Protein AF-A0A8J3J250-F1 (afdb_monomer_lite)

pLDDT: mean 79.93, std 11.69, range [41.38, 96.75]

Foldseek 3Di:
DDDPPDDDPVVVVVVVVVVVVVVVVVVVVVVVVVVVVVVVVVVVVVVVVVVVVVVVVVVVVVVVVVVVVVVVLVVLQVVLLVLVCVVCVPPDPPDPDPPDDDDDPPDPDPSVVVSVVSVVVSVCVVVLVDQDDDPDPLLVLLLVLLLVLLCVLLVQLLVLQVVLVPDDPVVSVVSNVVSVVSLVCQLVRSVVVSVVSCSNRVHDCDPVSNCSSNVSSCVSSVVSCVVRVD

Organism: NCBI:txid519421

Sequence (230 aa):
MSEIGDPTPRDRYRRAVAALAEPLHDRVAGHDRADQALLAGRREIAARVADSATLVRASDEDVARARAGVRETDDEAARIWRELRAFAGRRGELGPPPPALAPEPNRPAYPAELLAHADRTVARARRGELRMPPPLPIWLAMLAAGLLGALILAGVGRALLVAAHGMPTGERSATRIVAEIAFFAAPVAGIPLALAWLSRYGQPMTPRGFAVVLGTGIVVGCGLFGLLAH

Structure (mmCIF, N/CA/C/O backbone):
data_AF-A0A8J3J250-F1
#
_entry.id   AF-A0A8J3J250-F1
#
loop_
_atom_site.group_PDB
_atom_site.id
_atom_site.type_symbol
_atom_site.label_atom_id
_atom_site.label_alt_id
_atom_site.label_comp_id
_atom_site.label_asym_id
_atom_site.label_entity_id
_atom_site.label_seq_id
_atom_site.pdbx_PDB_ins_code
_atom_site.Cartn_x
_atom_site.Cartn_y
_atom_site.Cartn_z
_atom_site.occupancy
_atom_site.B_iso_or_equiv
_atom_site.auth_seq_id
_atom_site.auth_comp_id
_atom_site.auth_asym_id
_atom_site.auth_atom_id
_atom_site.pdbx_PDB_model_num
ATOM 1 N N . MET A 1 1 ? 47.753 20.027 -104.251 1.00 41.38 1 MET A N 1
ATOM 2 C CA . MET A 1 1 ? 48.081 18.592 -104.118 1.00 41.38 1 MET A CA 1
ATOM 3 C C . MET A 1 1 ? 49.236 18.490 -103.145 1.00 41.38 1 MET A C 1
ATOM 5 O O . MET A 1 1 ? 50.363 18.722 -103.552 1.00 41.38 1 MET A O 1
ATOM 9 N N . SER A 1 2 ? 48.955 18.272 -101.860 1.00 44.12 2 SER A N 1
ATOM 10 C CA . SER A 1 2 ? 50.009 18.068 -100.863 1.00 44.12 2 SER A CA 1
ATOM 11 C C . SER A 1 2 ? 50.268 16.574 -100.733 1.00 44.12 2 SER A C 1
ATOM 13 O O . SER A 1 2 ? 49.363 15.818 -100.387 1.00 44.12 2 SER A O 1
ATOM 15 N N . GLU A 1 3 ? 51.492 16.176 -101.067 1.00 50.38 3 GLU A N 1
ATOM 16 C CA . GLU A 1 3 ? 52.054 14.844 -100.863 1.00 50.38 3 GLU A CA 1
ATOM 17 C C . GLU A 1 3 ? 52.016 14.508 -99.366 1.00 50.38 3 GLU A C 1
ATOM 19 O O . GLU A 1 3 ? 52.742 15.086 -98.556 1.00 50.38 3 GLU A O 1
ATOM 24 N N . ILE A 1 4 ? 51.121 13.601 -98.978 1.00 55.25 4 ILE A N 1
ATOM 25 C CA . ILE A 1 4 ? 51.122 13.014 -97.639 1.00 55.25 4 ILE A CA 1
ATOM 26 C C . ILE A 1 4 ? 52.230 11.962 -97.647 1.00 55.25 4 ILE A C 1
ATOM 28 O O . ILE A 1 4 ? 52.031 10.845 -98.119 1.00 55.25 4 ILE A O 1
ATOM 32 N N . GLY A 1 5 ? 53.416 12.354 -97.179 1.00 65.62 5 GLY A N 1
ATOM 33 C CA . GLY A 1 5 ? 54.535 11.442 -96.966 1.00 65.62 5 GLY A CA 1
ATOM 34 C C . GLY A 1 5 ? 54.138 10.320 -96.007 1.00 65.62 5 GLY A C 1
ATOM 35 O O . GLY A 1 5 ? 53.561 10.566 -94.945 1.00 65.62 5 GLY A O 1
ATOM 36 N N . ASP A 1 6 ? 54.427 9.085 -96.406 1.00 74.88 6 ASP A N 1
ATOM 37 C CA . ASP A 1 6 ? 54.051 7.889 -95.663 1.00 74.88 6 ASP A CA 1
ATOM 38 C C . ASP A 1 6 ? 54.72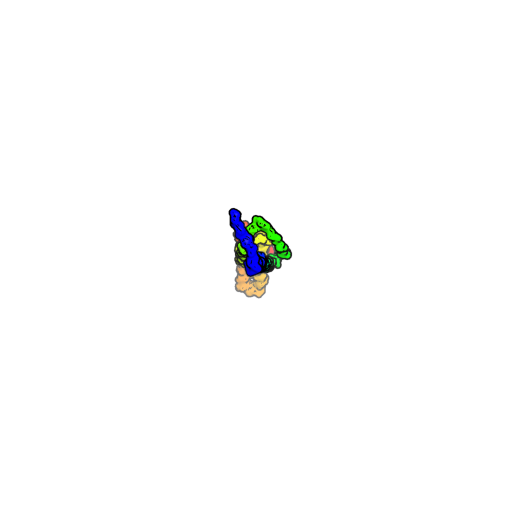5 7.908 -94.272 1.00 74.88 6 ASP A C 1
ATOM 40 O O . ASP A 1 6 ? 55.936 8.137 -94.167 1.00 74.88 6 ASP A O 1
ATOM 44 N N . PRO A 1 7 ? 53.977 7.735 -93.169 1.00 75.44 7 PRO A N 1
ATOM 45 C CA . PRO A 1 7 ? 54.510 7.957 -91.835 1.00 75.44 7 PRO A CA 1
ATOM 46 C C . PRO A 1 7 ? 55.638 6.983 -91.497 1.00 75.44 7 PRO A C 1
ATOM 48 O O . PRO A 1 7 ? 55.530 5.760 -91.697 1.00 75.44 7 PRO A O 1
ATOM 51 N N . THR A 1 8 ? 56.699 7.527 -90.893 1.00 85.81 8 THR A N 1
ATOM 52 C CA . THR A 1 8 ? 57.865 6.737 -90.498 1.00 85.81 8 THR A CA 1
ATOM 53 C C . THR A 1 8 ? 57.453 5.624 -89.520 1.00 85.81 8 THR A C 1
ATOM 55 O O . THR A 1 8 ? 56.491 5.781 -88.755 1.00 85.81 8 THR A O 1
ATOM 58 N N . PRO A 1 9 ? 58.157 4.478 -89.489 1.00 84.31 9 PRO A N 1
ATOM 59 C CA . PRO A 1 9 ? 57.871 3.397 -88.540 1.00 84.31 9 PRO A CA 1
ATOM 60 C C . PRO A 1 9 ? 57.821 3.863 -87.073 1.00 84.31 9 PRO A C 1
ATOM 62 O O . PRO A 1 9 ? 57.013 3.373 -86.283 1.00 84.31 9 PRO A O 1
ATOM 65 N N . ARG A 1 10 ? 58.618 4.881 -86.723 1.00 86.69 10 ARG A N 1
ATOM 66 C CA . ARG A 1 10 ? 58.626 5.522 -85.401 1.00 86.69 10 ARG A CA 1
ATOM 67 C C . ARG A 1 10 ? 57.312 6.246 -85.091 1.00 86.69 10 ARG A C 1
ATOM 69 O O . ARG A 1 10 ? 56.828 6.160 -83.963 1.00 86.69 10 ARG A O 1
ATOM 76 N N . ASP A 1 11 ? 56.716 6.917 -86.074 1.00 87.06 11 ASP A N 1
ATOM 77 C CA . ASP A 1 11 ? 55.444 7.637 -85.914 1.00 87.06 11 ASP A CA 1
ATOM 78 C C . ASP A 1 11 ? 54.247 6.685 -85.837 1.00 87.06 11 ASP A C 1
ATOM 80 O O . ASP A 1 11 ? 53.249 6.987 -85.179 1.00 87.06 11 ASP A O 1
ATOM 84 N N . ARG A 1 12 ? 54.346 5.516 -86.482 1.00 85.12 12 ARG A N 1
ATOM 85 C CA . ARG A 1 12 ? 53.376 4.422 -86.322 1.00 85.12 12 ARG A CA 1
ATOM 86 C C . ARG A 1 12 ? 53.459 3.798 -84.929 1.00 85.12 12 ARG A C 1
ATOM 88 O O . ARG A 1 12 ? 52.428 3.647 -84.281 1.00 85.12 12 ARG A O 1
ATOM 95 N N . TYR A 1 13 ? 54.667 3.526 -84.432 1.00 86.56 13 TYR A N 1
ATOM 96 C CA . TYR A 1 13 ? 54.874 2.999 -83.080 1.00 86.56 13 TYR A CA 1
ATOM 97 C C . TYR A 1 13 ? 54.370 3.962 -81.996 1.00 86.56 13 TYR A C 1
ATOM 99 O O . TYR A 1 13 ? 53.620 3.559 -81.113 1.00 86.56 13 TYR A O 1
ATOM 107 N N . ARG A 1 14 ? 54.701 5.257 -82.094 1.00 88.56 14 ARG A N 1
ATOM 108 C CA . ARG A 1 14 ? 54.216 6.278 -81.147 1.00 88.56 14 ARG A CA 1
ATOM 109 C C . ARG A 1 14 ? 52.693 6.371 -81.111 1.00 88.56 14 ARG A C 1
ATOM 111 O O . ARG A 1 14 ? 52.128 6.461 -80.028 1.00 88.56 14 ARG A O 1
ATOM 118 N N . ARG A 1 15 ? 52.033 6.309 -82.273 1.00 88.44 15 ARG A N 1
ATOM 119 C CA . ARG A 1 15 ? 50.565 6.297 -82.344 1.00 88.44 15 ARG A CA 1
ATOM 120 C C . ARG A 1 15 ? 49.961 5.034 -81.742 1.00 88.44 15 ARG A C 1
ATOM 122 O O . ARG A 1 15 ? 48.980 5.146 -81.023 1.00 88.44 15 ARG A O 1
ATOM 129 N N . ALA A 1 16 ? 50.553 3.865 -81.978 1.00 85.31 16 ALA A N 1
ATOM 130 C CA . ALA A 1 16 ? 50.088 2.616 -81.377 1.00 85.31 16 ALA A CA 1
ATOM 131 C C . ALA A 1 16 ? 50.238 2.618 -79.844 1.00 85.31 16 ALA A C 1
ATOM 133 O O . ALA A 1 16 ? 49.322 2.207 -79.139 1.00 85.31 16 ALA A O 1
ATOM 134 N N . VAL A 1 17 ? 51.355 3.138 -79.322 1.00 89.44 17 VAL A N 1
ATOM 135 C CA . VAL A 1 17 ? 51.571 3.284 -77.873 1.00 89.44 17 VAL A CA 1
ATOM 136 C C . VAL A 1 17 ? 50.597 4.294 -77.268 1.00 89.44 17 VAL A C 1
ATOM 138 O O . VAL A 1 17 ? 50.001 3.996 -76.242 1.00 89.44 17 VAL A O 1
ATOM 141 N N . ALA A 1 18 ? 50.379 5.449 -77.905 1.00 86.25 18 ALA A N 1
ATOM 142 C CA . ALA A 1 18 ? 49.401 6.432 -77.434 1.00 86.25 18 ALA A CA 1
ATOM 143 C C . ALA A 1 18 ? 47.967 5.871 -77.448 1.00 86.25 18 ALA A C 1
ATOM 145 O O . ALA A 1 18 ? 47.233 6.034 -76.478 1.00 86.25 18 ALA A O 1
ATOM 146 N N . ALA A 1 19 ? 47.601 5.133 -78.502 1.00 86.19 19 ALA A N 1
ATOM 147 C CA . ALA A 1 19 ? 46.301 4.474 -78.615 1.00 86.19 19 ALA A CA 1
ATOM 148 C C . ALA A 1 19 ? 46.084 3.369 -77.564 1.00 86.19 19 ALA A C 1
ATOM 150 O O . ALA A 1 19 ? 44.940 3.068 -77.237 1.00 86.19 19 ALA A O 1
ATOM 151 N N . LEU A 1 20 ? 47.156 2.771 -77.031 1.00 88.25 20 LEU A N 1
ATOM 152 C CA . LEU A 1 20 ? 47.087 1.789 -75.944 1.00 88.25 20 LEU A CA 1
ATOM 153 C C . LEU A 1 20 ? 47.172 2.435 -74.551 1.00 88.25 20 LEU A C 1
ATOM 155 O O . LEU A 1 20 ? 46.595 1.913 -73.599 1.00 88.25 20 LEU A O 1
ATOM 159 N N . ALA A 1 21 ? 47.885 3.554 -74.419 1.00 89.56 21 ALA A N 1
ATOM 160 C CA . ALA A 1 21 ? 48.083 4.244 -73.150 1.00 89.56 21 ALA A CA 1
ATOM 161 C C . ALA A 1 21 ? 46.790 4.889 -72.634 1.00 89.56 21 ALA A C 1
ATOM 163 O O . ALA A 1 21 ? 46.499 4.762 -71.447 1.00 89.56 21 ALA A O 1
ATOM 164 N N . GLU A 1 22 ? 45.996 5.505 -73.515 1.00 86.88 22 GLU A N 1
ATOM 165 C CA . GLU A 1 22 ? 44.758 6.194 -73.121 1.00 86.88 22 GLU A CA 1
ATOM 166 C C . GLU A 1 22 ? 43.725 5.237 -72.486 1.00 86.88 22 GLU A C 1
ATOM 168 O O . GLU A 1 22 ? 43.325 5.465 -71.343 1.00 86.88 22 GLU A O 1
ATOM 173 N N . PRO A 1 23 ? 43.365 4.089 -73.106 1.00 87.50 23 PRO A N 1
ATOM 174 C CA . PRO A 1 23 ? 42.399 3.163 -72.509 1.00 87.50 23 PRO A CA 1
ATOM 175 C C . PRO A 1 23 ? 42.907 2.500 -71.222 1.00 87.50 23 PRO A C 1
ATOM 177 O O . PRO A 1 23 ? 42.110 2.119 -70.363 1.00 87.50 23 PRO A O 1
ATOM 180 N N . LEU A 1 24 ? 44.228 2.325 -71.080 1.00 89.56 24 LEU A N 1
ATOM 181 C CA . LEU A 1 24 ? 44.831 1.810 -69.848 1.00 89.56 24 LEU A CA 1
ATOM 182 C C . LEU A 1 24 ? 44.759 2.844 -68.723 1.00 89.56 24 LEU A C 1
ATOM 184 O O . LEU A 1 24 ? 44.425 2.476 -67.597 1.00 89.56 24 LEU A O 1
ATOM 188 N N . HIS A 1 25 ? 45.023 4.116 -69.024 1.00 90.69 25 HIS A N 1
ATOM 189 C CA . HIS A 1 25 ? 44.894 5.206 -68.063 1.00 90.69 25 HIS A CA 1
ATOM 190 C C . HIS A 1 25 ? 43.450 5.339 -67.569 1.00 90.69 25 HIS A C 1
ATOM 192 O O . HIS A 1 25 ? 43.214 5.329 -66.361 1.00 90.69 25 HIS A O 1
ATOM 198 N N . ASP A 1 26 ? 42.481 5.340 -68.486 1.00 90.12 26 ASP A N 1
ATOM 199 C CA . ASP A 1 26 ? 41.057 5.392 -68.147 1.00 90.12 26 ASP A CA 1
ATOM 200 C C . ASP A 1 26 ? 40.608 4.194 -67.309 1.00 90.12 26 ASP A C 1
ATOM 202 O O . ASP A 1 26 ? 39.835 4.347 -66.358 1.00 90.12 26 ASP A O 1
ATOM 206 N N . ARG A 1 27 ? 41.112 2.992 -67.619 1.00 90.06 27 ARG A N 1
ATOM 207 C CA . ARG A 1 27 ? 40.807 1.782 -66.849 1.00 90.06 27 ARG A CA 1
ATOM 208 C C . ARG A 1 27 ? 41.379 1.856 -65.432 1.00 90.06 27 ARG A C 1
ATOM 210 O O . ARG A 1 27 ? 40.657 1.531 -64.493 1.00 90.06 27 ARG A O 1
ATOM 217 N N . VAL A 1 28 ? 42.628 2.294 -65.259 1.00 92.19 28 VAL A N 1
ATOM 218 C CA . VAL A 1 28 ? 43.244 2.467 -63.928 1.00 92.19 28 VAL A CA 1
ATOM 219 C C . VAL A 1 28 ? 42.503 3.537 -63.129 1.00 92.19 28 VAL A C 1
ATOM 221 O O . VAL A 1 28 ? 42.077 3.267 -62.011 1.00 92.19 28 VAL A O 1
ATOM 224 N N . ALA A 1 29 ? 42.229 4.699 -63.728 1.00 90.12 29 ALA A N 1
ATOM 225 C CA . ALA A 1 29 ? 41.450 5.753 -63.081 1.00 90.12 29 ALA A CA 1
ATOM 226 C C . ALA A 1 29 ? 40.022 5.290 -62.730 1.00 90.12 29 ALA A C 1
ATOM 228 O O . ALA A 1 29 ? 39.462 5.695 -61.712 1.00 90.12 29 ALA A O 1
ATOM 229 N N . GLY A 1 30 ? 39.417 4.429 -63.554 1.00 89.31 30 GLY A N 1
ATOM 230 C CA . GLY A 1 30 ? 38.135 3.786 -63.269 1.00 89.31 30 GLY A CA 1
ATOM 231 C C . GLY A 1 30 ? 38.190 2.852 -62.057 1.00 89.31 30 GLY A C 1
ATOM 232 O O . GLY A 1 30 ? 37.299 2.917 -61.209 1.00 89.31 30 GLY A O 1
ATOM 233 N N . HIS A 1 31 ? 39.240 2.033 -61.947 1.00 92.19 31 HIS A N 1
ATOM 234 C CA . HIS A 1 31 ? 39.468 1.168 -60.787 1.00 92.19 31 HIS A CA 1
ATOM 235 C C . HIS A 1 31 ? 39.710 1.974 -59.510 1.00 92.19 31 HIS A C 1
ATOM 237 O O . HIS A 1 31 ? 39.045 1.714 -58.511 1.00 92.19 31 HIS A O 1
ATOM 243 N N . ASP A 1 32 ? 40.544 3.015 -59.561 1.00 93.94 32 ASP A N 1
ATOM 244 C CA . ASP A 1 32 ? 40.810 3.874 -58.402 1.00 93.94 32 ASP A CA 1
ATOM 245 C C . ASP A 1 32 ? 39.528 4.548 -57.887 1.00 93.94 32 ASP A C 1
ATOM 247 O O . ASP A 1 32 ? 39.282 4.596 -56.680 1.00 93.94 32 ASP A O 1
ATOM 251 N N . ARG A 1 33 ? 38.660 5.029 -58.791 1.00 91.69 33 ARG A N 1
ATOM 252 C CA . ARG A 1 33 ? 37.353 5.596 -58.412 1.00 91.69 33 ARG A CA 1
ATOM 253 C C . ARG A 1 33 ? 36.429 4.548 -57.792 1.00 91.69 33 ARG A C 1
ATOM 255 O O . ARG A 1 33 ? 35.739 4.857 -56.821 1.00 91.69 33 ARG A O 1
ATOM 262 N N . ALA A 1 34 ? 36.402 3.330 -58.334 1.00 92.38 34 ALA A N 1
ATOM 263 C CA . ALA A 1 34 ? 35.591 2.241 -57.794 1.00 92.38 34 ALA A CA 1
ATOM 264 C C . ALA A 1 34 ? 36.064 1.827 -56.391 1.00 92.38 34 ALA A C 1
ATOM 266 O O . ALA A 1 34 ? 35.241 1.685 -55.487 1.00 92.38 34 ALA A O 1
ATOM 267 N N . ASP A 1 35 ? 37.375 1.721 -56.180 1.00 95.81 35 ASP A N 1
ATOM 268 C CA . ASP A 1 35 ? 37.961 1.395 -54.879 1.00 95.81 35 ASP A CA 1
ATOM 269 C C . ASP A 1 35 ? 37.694 2.497 -53.850 1.00 95.81 35 ASP A C 1
ATOM 271 O O . ASP A 1 35 ? 37.294 2.214 -52.717 1.00 95.81 35 ASP A O 1
ATOM 275 N N . GLN A 1 36 ? 37.817 3.767 -54.244 1.00 94.00 36 GLN A N 1
ATOM 276 C CA . GLN A 1 36 ? 37.459 4.896 -53.383 1.00 94.00 36 GLN A CA 1
ATOM 277 C C . GLN A 1 36 ? 35.972 4.887 -53.009 1.00 94.00 36 GLN A C 1
ATOM 279 O O . GLN A 1 36 ? 35.640 5.077 -51.836 1.00 94.00 36 GLN A O 1
ATOM 284 N N . ALA A 1 37 ? 35.078 4.613 -53.964 1.00 92.69 37 ALA A N 1
ATOM 285 C CA . ALA A 1 37 ? 33.644 4.496 -53.708 1.00 92.69 37 ALA A CA 1
ATOM 286 C C . ALA A 1 37 ? 33.319 3.318 -52.773 1.00 92.69 37 ALA A C 1
ATOM 288 O O . ALA A 1 37 ? 32.516 3.469 -51.851 1.00 92.69 37 ALA A O 1
ATOM 289 N N . LEU A 1 38 ? 33.980 2.167 -52.944 1.00 95.75 38 LEU A N 1
ATOM 290 C CA . LEU A 1 38 ? 33.827 1.011 -52.057 1.00 95.75 38 LEU A CA 1
ATOM 291 C C . LEU A 1 38 ? 34.309 1.314 -50.635 1.00 95.75 38 LEU A C 1
ATOM 293 O O . LEU A 1 38 ? 33.637 0.955 -49.666 1.00 95.75 38 LEU A O 1
ATOM 297 N N . LEU A 1 39 ? 35.451 1.987 -50.486 1.00 96.75 39 LEU A N 1
ATOM 298 C CA . LEU A 1 39 ? 35.967 2.395 -49.179 1.00 96.75 39 LEU A CA 1
ATOM 299 C C . LEU A 1 39 ? 35.049 3.419 -48.501 1.00 96.75 39 LEU A C 1
ATOM 301 O O . LEU A 1 39 ? 34.791 3.297 -47.303 1.00 96.75 39 LEU A O 1
ATOM 305 N N . ALA A 1 40 ? 34.527 4.391 -49.252 1.00 95.50 40 ALA A N 1
ATOM 306 C CA . ALA A 1 40 ? 33.562 5.363 -48.748 1.00 95.50 40 ALA A CA 1
ATOM 307 C C . ALA A 1 40 ? 32.261 4.680 -48.297 1.00 95.50 40 ALA A C 1
ATOM 309 O O . ALA A 1 40 ? 31.839 4.871 -47.157 1.00 95.50 40 ALA A O 1
ATOM 310 N N . GLY A 1 41 ? 31.694 3.800 -49.129 1.00 94.44 41 GLY A N 1
ATOM 311 C CA . GLY A 1 41 ? 30.485 3.044 -48.797 1.00 94.44 41 GLY A CA 1
ATOM 312 C C . GLY A 1 41 ? 30.670 2.138 -47.577 1.00 94.44 41 GLY A C 1
ATOM 313 O O . GLY A 1 41 ? 29.806 2.088 -46.705 1.00 94.44 41 GLY A O 1
ATOM 314 N N . ARG A 1 42 ? 31.829 1.478 -47.440 1.00 96.06 42 ARG A N 1
ATOM 315 C CA . ARG A 1 42 ? 32.154 0.684 -46.240 1.00 96.06 42 ARG A CA 1
ATOM 316 C C . ARG A 1 42 ? 32.203 1.536 -44.975 1.00 96.06 42 ARG A C 1
ATOM 318 O O . ARG A 1 42 ? 31.696 1.100 -43.946 1.00 96.06 42 ARG A O 1
ATOM 325 N N . ARG A 1 43 ? 32.794 2.735 -45.038 1.00 95.56 43 ARG A N 1
ATOM 326 C CA . ARG A 1 43 ? 32.839 3.663 -43.894 1.00 95.56 43 ARG A CA 1
ATOM 327 C C . ARG A 1 43 ? 31.446 4.151 -43.515 1.00 95.56 43 ARG A C 1
ATOM 329 O O . ARG A 1 43 ? 31.130 4.180 -42.332 1.00 95.56 43 ARG A O 1
ATOM 336 N N . GLU A 1 44 ? 30.612 4.479 -44.497 1.00 95.75 44 GLU A N 1
ATOM 337 C CA . GLU A 1 44 ? 29.233 4.909 -44.258 1.00 95.75 44 GLU A CA 1
ATOM 338 C C . GLU A 1 44 ? 28.394 3.799 -43.610 1.00 95.75 44 GLU A C 1
ATOM 340 O O . GLU A 1 44 ? 27.710 4.039 -42.616 1.00 95.75 44 GLU A O 1
ATOM 345 N N . ILE A 1 45 ? 28.487 2.567 -44.120 1.00 95.25 45 ILE A N 1
ATOM 346 C CA . ILE A 1 45 ? 27.792 1.414 -43.534 1.00 95.25 45 ILE A CA 1
ATOM 347 C C . ILE A 1 45 ? 28.291 1.161 -42.108 1.00 95.25 45 ILE A C 1
ATOM 349 O O . ILE A 1 45 ? 27.476 0.982 -41.206 1.00 95.25 45 ILE A O 1
ATOM 353 N N . ALA A 1 46 ? 29.607 1.185 -41.882 1.00 95.88 46 ALA A N 1
ATOM 354 C CA . ALA A 1 46 ? 30.177 1.002 -40.550 1.00 95.88 46 ALA A CA 1
ATOM 355 C C . ALA A 1 46 ? 29.691 2.074 -39.560 1.00 95.88 46 ALA A C 1
ATOM 357 O O . ALA A 1 46 ? 29.336 1.735 -38.432 1.00 95.88 46 ALA A O 1
ATOM 358 N N . ALA A 1 47 ? 29.607 3.338 -39.990 1.00 94.56 47 ALA A N 1
ATOM 359 C CA . ALA A 1 47 ? 29.064 4.426 -39.180 1.00 94.56 47 ALA A CA 1
ATOM 360 C C . ALA A 1 47 ? 27.584 4.190 -38.833 1.00 94.56 47 ALA A C 1
ATOM 362 O O . ALA A 1 47 ? 27.225 4.193 -37.660 1.00 94.56 47 ALA A O 1
ATOM 363 N N . ARG A 1 48 ? 26.741 3.856 -39.820 1.00 93.06 48 ARG A N 1
ATOM 364 C CA . ARG A 1 48 ? 25.313 3.564 -39.583 1.00 93.06 48 ARG A CA 1
ATOM 365 C C . ARG A 1 48 ? 25.093 2.375 -38.650 1.00 93.06 48 ARG A C 1
ATOM 367 O O . ARG A 1 48 ? 24.160 2.389 -37.847 1.00 93.06 48 ARG A O 1
ATOM 374 N N . VAL A 1 49 ? 25.930 1.342 -38.751 1.00 95.75 49 VAL A N 1
ATOM 375 C CA . VAL A 1 49 ? 25.884 0.183 -37.848 1.00 95.75 49 VAL A CA 1
ATOM 376 C C . VAL A 1 49 ? 26.275 0.591 -36.427 1.00 95.75 49 VAL A C 1
ATOM 378 O O . VAL A 1 49 ? 25.604 0.176 -35.484 1.00 95.75 49 VAL A O 1
ATOM 381 N N . ALA A 1 50 ? 27.304 1.425 -36.258 1.00 95.25 50 ALA A N 1
ATOM 382 C CA . ALA A 1 50 ? 27.706 1.937 -34.948 1.00 95.25 50 ALA A CA 1
ATOM 383 C C . ALA A 1 50 ? 26.621 2.824 -34.308 1.00 95.25 50 ALA A C 1
ATOM 385 O O . ALA A 1 50 ? 26.308 2.660 -33.125 1.00 95.25 50 ALA A O 1
ATOM 386 N N . ASP A 1 51 ? 25.988 3.696 -35.094 1.00 94.50 51 ASP A N 1
ATOM 387 C CA . ASP A 1 51 ? 24.873 4.534 -34.641 1.00 94.50 51 ASP A CA 1
ATOM 388 C C . ASP A 1 51 ? 23.677 3.671 -34.221 1.00 94.50 51 ASP A C 1
ATOM 390 O O . ASP A 1 51 ? 23.130 3.830 -33.129 1.00 94.50 51 ASP A O 1
ATOM 394 N N . SER A 1 52 ? 23.323 2.681 -35.045 1.00 90.44 52 SER A N 1
ATOM 395 C CA . SER A 1 52 ? 22.238 1.740 -34.745 1.00 90.44 52 SER A CA 1
ATOM 396 C C . SER A 1 52 ? 22.523 0.931 -33.478 1.00 90.44 52 SER A C 1
ATOM 398 O O . SER A 1 52 ? 21.641 0.774 -32.640 1.00 90.44 52 SER A O 1
ATOM 400 N N . ALA A 1 53 ? 23.758 0.457 -33.291 1.00 95.19 53 ALA A N 1
ATOM 401 C CA . ALA A 1 53 ? 24.157 -0.259 -32.080 1.00 95.19 53 ALA A CA 1
ATOM 402 C C . ALA A 1 53 ? 24.052 0.625 -30.825 1.00 95.19 53 ALA A C 1
ATOM 404 O O . ALA A 1 53 ? 23.680 0.140 -29.755 1.00 95.19 53 ALA A O 1
ATOM 405 N N . THR A 1 54 ? 24.337 1.922 -30.959 1.00 94.25 54 THR A N 1
ATOM 406 C CA . THR A 1 54 ? 24.190 2.897 -29.871 1.00 94.25 54 THR A CA 1
ATOM 407 C C . THR A 1 54 ? 22.718 3.107 -29.515 1.00 94.25 54 THR A C 1
ATOM 409 O O . THR A 1 54 ? 22.368 3.080 -28.337 1.00 94.25 54 THR A O 1
ATOM 412 N N . LEU A 1 55 ? 21.843 3.236 -30.517 1.00 91.75 55 LEU A N 1
ATOM 413 C CA . LEU A 1 55 ? 20.395 3.359 -30.315 1.00 91.75 55 LEU A CA 1
ATOM 414 C C . LEU A 1 55 ? 19.790 2.111 -29.666 1.00 91.75 55 LEU A C 1
ATOM 416 O O . LEU A 1 55 ? 18.988 2.232 -28.743 1.00 91.75 55 LEU A O 1
ATOM 420 N N . VAL A 1 56 ? 20.198 0.918 -30.110 1.00 94.31 56 VAL A N 1
ATOM 421 C CA . VAL A 1 56 ? 19.755 -0.348 -29.508 1.00 94.31 56 VAL A CA 1
ATOM 422 C C . VAL A 1 56 ? 20.171 -0.410 -28.042 1.00 94.31 56 VAL A C 1
ATOM 424 O O . VAL A 1 56 ? 19.330 -0.673 -27.189 1.00 94.31 56 VAL A O 1
ATOM 427 N N . ARG A 1 57 ? 21.429 -0.080 -27.723 1.00 94.38 57 ARG A N 1
ATOM 428 C CA . ARG A 1 57 ? 21.906 -0.070 -26.335 1.00 94.38 57 ARG A CA 1
ATOM 429 C C . ARG A 1 57 ? 21.133 0.922 -25.464 1.00 94.38 57 ARG A C 1
ATOM 431 O O . ARG A 1 57 ? 20.729 0.563 -24.364 1.00 94.38 57 ARG A O 1
ATOM 438 N N . ALA A 1 58 ? 20.894 2.137 -25.956 1.00 91.88 58 ALA A N 1
ATOM 439 C CA . ALA A 1 58 ? 20.102 3.132 -25.235 1.00 91.88 58 ALA A CA 1
ATOM 440 C C . ALA A 1 58 ? 18.666 2.637 -24.980 1.00 91.88 58 ALA A C 1
ATOM 442 O O . ALA A 1 58 ? 18.155 2.754 -23.867 1.00 91.88 58 ALA A O 1
ATOM 443 N N . SER A 1 59 ? 18.045 2.011 -25.984 1.00 89.56 59 SER A N 1
ATOM 444 C CA . SER A 1 59 ? 16.707 1.434 -25.846 1.00 89.56 59 SER A CA 1
ATOM 445 C C . SER A 1 59 ? 16.674 0.268 -24.854 1.00 89.56 59 SER A C 1
ATOM 447 O O . SER A 1 59 ? 15.734 0.176 -24.065 1.00 89.56 59 SER A O 1
ATOM 449 N N . ASP A 1 60 ? 17.688 -0.598 -24.848 1.00 90.75 60 ASP A N 1
ATOM 450 C CA . ASP A 1 60 ? 17.804 -1.696 -23.883 1.00 90.75 60 ASP A CA 1
ATOM 451 C C . ASP A 1 60 ? 17.946 -1.169 -22.448 1.00 90.75 60 ASP A C 1
ATOM 453 O O . ASP A 1 60 ? 17.317 -1.691 -21.523 1.00 90.75 60 ASP A O 1
ATOM 457 N N . GLU A 1 61 ? 18.723 -0.100 -22.255 1.00 92.62 61 GLU A N 1
ATOM 458 C CA . GLU A 1 61 ? 18.858 0.582 -20.965 1.00 92.62 61 GLU A CA 1
ATOM 459 C C . GLU A 1 61 ? 17.538 1.218 -20.505 1.00 92.62 61 GLU A C 1
ATOM 461 O O . GLU A 1 61 ? 17.179 1.104 -19.329 1.00 92.62 61 GLU A O 1
ATOM 466 N N . ASP A 1 62 ? 16.786 1.850 -21.412 1.00 84.88 62 ASP A N 1
ATOM 467 C CA . ASP A 1 62 ? 15.454 2.394 -21.120 1.00 84.88 62 ASP A CA 1
ATOM 468 C C . ASP A 1 62 ? 14.476 1.286 -20.703 1.00 84.88 62 ASP A C 1
ATOM 470 O O . ASP A 1 62 ? 13.773 1.417 -19.696 1.00 84.88 62 ASP A O 1
ATOM 474 N N . VAL A 1 63 ? 14.462 0.159 -21.423 1.00 86.06 63 VAL A N 1
ATOM 475 C CA . VAL A 1 63 ? 13.618 -1.001 -21.094 1.00 86.06 63 VAL A CA 1
ATOM 476 C C . VAL A 1 63 ? 14.013 -1.603 -19.746 1.00 86.06 63 VAL A C 1
ATOM 478 O O . VAL A 1 63 ? 13.139 -1.959 -18.950 1.00 86.06 63 VAL A O 1
ATOM 481 N N . ALA A 1 64 ? 15.310 -1.710 -19.455 1.00 86.75 64 ALA A N 1
ATOM 482 C CA . ALA A 1 64 ? 15.794 -2.193 -18.166 1.00 86.75 64 ALA A CA 1
ATOM 483 C C . ALA A 1 64 ? 15.353 -1.275 -17.016 1.00 86.75 64 ALA A C 1
ATOM 485 O O . ALA A 1 64 ? 14.835 -1.767 -16.009 1.00 86.75 64 ALA A O 1
ATOM 486 N N . ARG A 1 65 ? 15.475 0.050 -17.187 1.00 82.06 65 ARG A N 1
ATOM 487 C CA . ARG A 1 65 ? 14.991 1.048 -16.219 1.00 82.06 65 ARG A CA 1
ATOM 488 C C . ARG A 1 65 ? 13.482 0.955 -16.008 1.00 82.06 65 ARG A C 1
ATOM 490 O O . ARG A 1 65 ? 13.031 0.929 -14.865 1.00 82.06 65 ARG A O 1
ATOM 497 N N . ALA A 1 66 ? 12.705 0.824 -17.082 1.00 75.62 66 ALA A N 1
ATOM 498 C CA . ALA A 1 66 ? 11.254 0.676 -16.991 1.00 75.62 66 ALA A CA 1
ATOM 499 C C . ALA A 1 66 ? 10.855 -0.601 -16.229 1.00 75.62 66 ALA A C 1
ATOM 501 O O . ALA A 1 66 ? 10.008 -0.559 -15.339 1.00 75.62 66 ALA A O 1
ATOM 502 N N . ARG A 1 67 ? 11.509 -1.735 -16.520 1.00 79.25 67 ARG A N 1
ATOM 503 C CA . ARG A 1 67 ? 11.278 -3.006 -15.811 1.00 79.25 67 ARG A CA 1
ATOM 504 C C . ARG A 1 67 ? 11.627 -2.920 -14.327 1.00 79.25 67 ARG A C 1
ATOM 506 O O . ARG A 1 67 ? 10.914 -3.504 -13.515 1.00 79.25 67 ARG A O 1
ATOM 513 N N . ALA A 1 68 ? 12.705 -2.222 -13.974 1.00 80.94 68 ALA A N 1
ATOM 514 C CA . ALA A 1 68 ? 13.068 -1.992 -12.580 1.00 80.94 68 ALA A CA 1
ATOM 515 C C . ALA A 1 68 ? 11.995 -1.167 -11.851 1.00 80.94 68 ALA A C 1
ATOM 517 O O . ALA A 1 68 ? 11.550 -1.579 -10.785 1.00 80.94 68 ALA A O 1
ATOM 518 N N . GLY A 1 69 ? 11.508 -0.084 -12.468 1.00 77.69 69 GLY A N 1
ATOM 519 C CA . GLY A 1 69 ? 10.451 0.751 -11.889 1.00 77.69 69 GLY A CA 1
ATOM 520 C C . GLY A 1 69 ? 9.126 0.007 -11.677 1.00 77.69 69 GLY A C 1
ATOM 521 O O . GLY A 1 69 ? 8.477 0.190 -10.648 1.00 77.69 69 GLY A O 1
ATOM 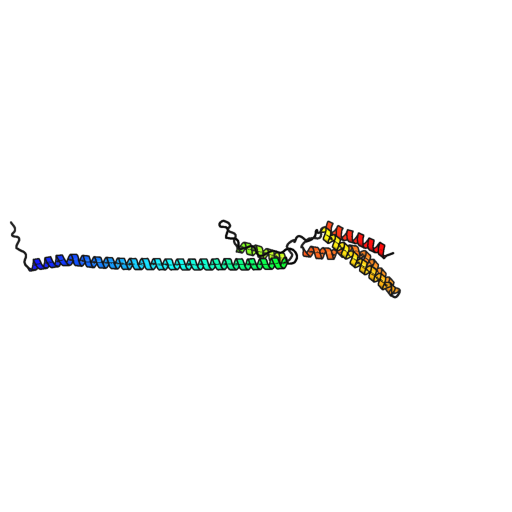522 N N . VAL A 1 70 ? 8.741 -0.879 -12.605 1.00 79.00 70 VAL A N 1
ATOM 523 C CA . VAL A 1 70 ? 7.553 -1.741 -12.433 1.00 79.00 70 VAL A CA 1
ATOM 524 C C . VAL A 1 70 ? 7.728 -2.678 -11.239 1.00 79.00 70 VAL A C 1
ATOM 526 O O . VAL A 1 70 ? 6.846 -2.743 -10.391 1.00 79.00 70 VAL A O 1
ATOM 529 N N . ARG A 1 71 ? 8.881 -3.349 -11.125 1.00 81.44 71 ARG A N 1
ATOM 530 C CA . ARG A 1 71 ? 9.161 -4.253 -9.995 1.00 81.44 71 ARG A CA 1
ATOM 531 C C . ARG A 1 71 ? 9.128 -3.528 -8.652 1.00 81.44 71 ARG A C 1
ATOM 533 O O . ARG A 1 71 ? 8.499 -4.018 -7.726 1.00 81.44 71 ARG A O 1
ATOM 540 N N . GLU A 1 72 ? 9.757 -2.358 -8.563 1.00 79.69 72 GLU A N 1
ATOM 541 C CA . GLU A 1 72 ? 9.747 -1.539 -7.345 1.00 79.69 72 GLU A CA 1
ATOM 542 C C . GLU A 1 72 ? 8.321 -1.118 -6.958 1.00 79.69 72 GLU A C 1
ATOM 544 O O . GLU A 1 72 ? 7.934 -1.205 -5.794 1.00 79.69 72 GLU A O 1
ATOM 549 N N . THR A 1 73 ? 7.510 -0.732 -7.948 1.00 79.75 73 THR A N 1
ATOM 550 C CA . THR A 1 73 ? 6.098 -0.374 -7.747 1.00 79.75 73 THR A CA 1
ATOM 551 C C . THR A 1 73 ? 5.283 -1.569 -7.241 1.00 79.75 73 THR A C 1
ATOM 553 O O . THR A 1 73 ? 4.496 -1.420 -6.305 1.00 79.75 73 THR A O 1
ATOM 556 N N . ASP A 1 74 ? 5.479 -2.752 -7.829 1.00 81.75 74 ASP A N 1
ATOM 557 C CA . ASP A 1 74 ? 4.781 -3.982 -7.443 1.00 81.75 74 ASP A CA 1
ATOM 558 C C . ASP A 1 74 ? 5.169 -4.438 -6.027 1.00 81.75 74 ASP A C 1
ATOM 560 O O . ASP A 1 74 ? 4.299 -4.801 -5.228 1.00 81.75 74 ASP A O 1
ATOM 564 N N . ASP A 1 75 ? 6.458 -4.370 -5.683 1.00 82.88 75 ASP A N 1
ATOM 565 C CA . ASP A 1 75 ? 6.965 -4.706 -4.349 1.00 82.88 75 ASP A CA 1
ATOM 566 C C . ASP A 1 75 ? 6.395 -3.763 -3.278 1.00 82.88 75 ASP A C 1
ATOM 568 O O . ASP A 1 75 ? 5.965 -4.207 -2.203 1.00 82.88 75 ASP A O 1
ATOM 572 N N . GLU A 1 76 ? 6.332 -2.466 -3.582 1.00 79.94 76 GLU A N 1
ATOM 573 C CA . GLU A 1 76 ? 5.764 -1.446 -2.703 1.00 79.94 76 GLU A CA 1
ATOM 574 C C . GLU A 1 76 ? 4.248 -1.631 -2.527 1.00 79.94 76 GLU A C 1
ATOM 576 O O . GLU A 1 76 ? 3.735 -1.637 -1.403 1.00 79.94 76 GLU A O 1
ATOM 581 N N . ALA A 1 77 ? 3.519 -1.900 -3.613 1.00 78.25 77 ALA A N 1
ATOM 582 C CA . ALA A 1 77 ? 2.097 -2.227 -3.557 1.00 78.25 77 ALA A CA 1
ATOM 583 C C . ALA A 1 77 ? 1.834 -3.495 -2.723 1.00 78.25 77 ALA A C 1
ATOM 585 O O . ALA A 1 77 ? 0.921 -3.524 -1.888 1.00 78.25 77 ALA A O 1
ATOM 586 N N . ALA A 1 78 ? 2.660 -4.533 -2.882 1.00 82.31 78 ALA A N 1
ATOM 587 C CA . ALA A 1 78 ? 2.572 -5.761 -2.098 1.00 82.31 78 ALA A CA 1
ATOM 588 C C . ALA A 1 78 ? 2.894 -5.531 -0.611 1.00 82.31 78 ALA A C 1
ATOM 590 O O . ALA A 1 78 ? 2.285 -6.159 0.265 1.00 82.31 78 ALA A O 1
ATOM 591 N N . ARG A 1 79 ? 3.837 -4.634 -0.291 1.00 84.31 79 ARG A N 1
ATOM 592 C C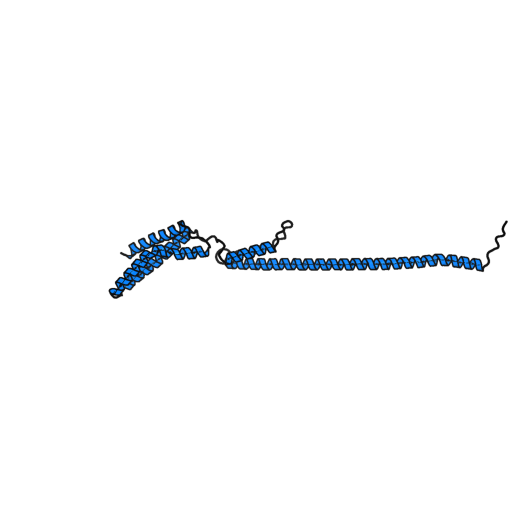A . ARG A 1 79 ? 4.116 -4.188 1.083 1.00 84.31 79 ARG A CA 1
ATOM 593 C C . ARG A 1 79 ? 2.888 -3.512 1.688 1.00 84.31 79 ARG A C 1
A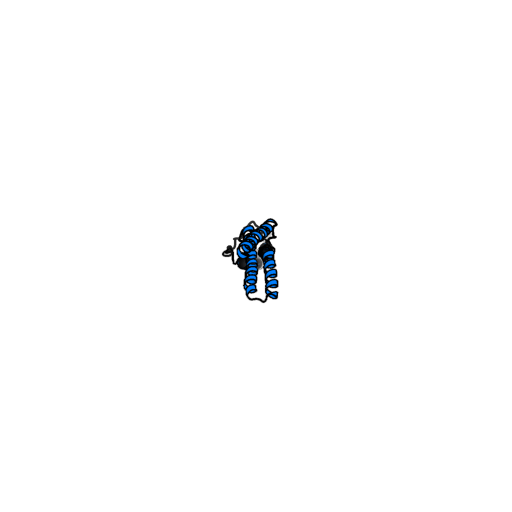TOM 595 O O . ARG A 1 79 ? 2.395 -3.992 2.709 1.00 84.31 79 ARG A O 1
ATOM 602 N N . ILE A 1 80 ? 2.344 -2.495 1.022 1.00 81.44 80 ILE A N 1
ATOM 603 C CA . ILE A 1 80 ? 1.138 -1.769 1.451 1.00 81.44 80 ILE A CA 1
ATOM 604 C C . ILE A 1 80 ? -0.037 -2.734 1.671 1.00 81.44 80 ILE A C 1
ATOM 606 O O . ILE A 1 80 ? -0.722 -2.665 2.693 1.00 81.44 80 ILE A O 1
ATOM 610 N N . TRP A 1 81 ? -0.250 -3.693 0.764 1.00 80.00 81 TRP A N 1
ATOM 611 C CA . TRP A 1 81 ? -1.316 -4.690 0.899 1.00 80.00 81 TRP A CA 1
ATOM 612 C C . TRP A 1 81 ? -1.143 -5.591 2.128 1.00 80.00 81 TRP A C 1
ATOM 614 O O . TRP A 1 81 ? -2.105 -5.845 2.858 1.00 80.00 81 TRP A O 1
ATOM 624 N N . ARG A 1 82 ? 0.082 -6.065 2.396 1.00 80.38 82 ARG A N 1
ATOM 625 C CA . ARG A 1 82 ? 0.381 -6.864 3.597 1.00 80.38 82 ARG A CA 1
ATOM 626 C C . ARG A 1 82 ? 0.119 -6.077 4.877 1.00 80.38 82 ARG A C 1
ATOM 628 O O . ARG A 1 82 ? -0.442 -6.631 5.821 1.00 80.38 82 ARG A O 1
ATOM 635 N N . GLU A 1 83 ? 0.473 -4.797 4.899 1.00 77.81 83 GLU A N 1
ATOM 636 C CA . GLU A 1 83 ? 0.213 -3.920 6.041 1.00 77.81 83 GLU A CA 1
ATOM 637 C C . GLU A 1 83 ? -1.284 -3.684 6.265 1.00 77.81 83 GLU A C 1
ATOM 639 O O . GLU A 1 83 ? -1.767 -3.787 7.396 1.00 77.81 83 GLU A O 1
ATOM 644 N N . LEU A 1 84 ? -2.040 -3.442 5.191 1.00 74.25 84 LEU A N 1
ATOM 645 C CA . LEU A 1 84 ? -3.498 -3.330 5.249 1.00 74.25 84 LEU A CA 1
ATOM 646 C C . LEU A 1 84 ? -4.140 -4.621 5.766 1.00 74.25 84 LEU A C 1
ATOM 648 O O . LEU A 1 84 ? -5.017 -4.564 6.629 1.00 74.25 84 LEU A O 1
ATOM 652 N N . ARG A 1 85 ? -3.674 -5.789 5.307 1.00 73.25 85 ARG A N 1
ATOM 653 C CA . ARG A 1 85 ? -4.153 -7.089 5.796 1.00 73.25 85 ARG A CA 1
ATOM 654 C C . ARG A 1 85 ? -3.855 -7.287 7.283 1.00 73.25 85 ARG A C 1
ATOM 656 O O . ARG A 1 85 ? -4.731 -7.745 8.013 1.00 73.25 85 ARG A O 1
ATOM 663 N N . ALA A 1 86 ? -2.658 -6.923 7.745 1.00 71.00 86 ALA A N 1
ATOM 664 C CA . ALA A 1 86 ? -2.304 -6.996 9.162 1.00 71.00 86 ALA A CA 1
ATOM 665 C C . ALA A 1 86 ? -3.224 -6.111 10.023 1.00 71.00 86 ALA A C 1
ATOM 667 O O . ALA A 1 86 ? -3.661 -6.528 11.096 1.00 71.00 86 ALA A O 1
ATOM 668 N N . PHE A 1 87 ? -3.588 -4.925 9.527 1.00 66.62 87 PHE A N 1
ATOM 669 C CA . PHE A 1 87 ? -4.529 -4.034 10.206 1.00 66.62 87 PHE A CA 1
ATOM 670 C C . PHE A 1 87 ? -5.973 -4.569 10.184 1.00 66.62 87 PHE A C 1
ATOM 672 O O . PHE A 1 87 ? -6.696 -4.482 11.178 1.00 66.62 87 PHE A O 1
ATOM 679 N N . ALA A 1 88 ? -6.390 -5.181 9.073 1.00 64.94 88 ALA A N 1
ATOM 680 C CA . ALA A 1 88 ? -7.717 -5.774 8.897 1.00 64.94 88 ALA A CA 1
ATOM 681 C C . ALA A 1 88 ? -7.912 -7.122 9.618 1.00 64.94 88 ALA A C 1
ATOM 683 O O . ALA A 1 88 ? -9.033 -7.640 9.628 1.00 64.94 88 ALA A O 1
ATOM 684 N N . GLY A 1 89 ? -6.854 -7.663 10.241 1.00 55.72 89 GLY A N 1
ATOM 685 C CA . GLY A 1 89 ? -6.681 -9.026 10.767 1.00 55.72 89 GLY A CA 1
ATOM 686 C C . GLY A 1 89 ? -7.667 -9.560 11.819 1.00 55.72 89 GLY A C 1
ATOM 687 O O . GLY A 1 89 ? -7.303 -10.452 12.576 1.00 55.72 89 GLY A O 1
ATOM 688 N N . ARG A 1 90 ? -8.907 -9.059 11.891 1.00 53.09 90 ARG A N 1
ATOM 689 C CA . ARG A 1 90 ? -10.032 -9.655 12.636 1.00 53.09 90 ARG A CA 1
ATOM 690 C C . ARG A 1 90 ? -11.412 -9.544 11.954 1.00 53.09 90 ARG A C 1
ATOM 692 O O . ARG A 1 90 ? -12.368 -10.051 12.531 1.00 53.09 90 ARG A O 1
ATOM 699 N N . ARG A 1 91 ? -11.581 -8.855 10.810 1.00 54.19 91 ARG A N 1
ATOM 700 C CA . ARG A 1 91 ? -12.933 -8.477 10.308 1.00 54.19 91 ARG A CA 1
ATOM 701 C C . ARG A 1 91 ? -13.237 -8.654 8.826 1.00 54.19 91 ARG A C 1
ATOM 703 O O . ARG A 1 91 ? -14.344 -8.341 8.405 1.00 54.19 91 ARG A O 1
ATOM 710 N N . GLY A 1 92 ? -12.312 -9.179 8.049 1.00 52.28 92 GLY A N 1
ATOM 711 C CA . GLY A 1 92 ? -12.568 -9.482 6.651 1.00 52.28 92 GLY A CA 1
ATOM 712 C C . GLY A 1 92 ? -11.261 -9.835 5.990 1.00 52.28 92 GLY A C 1
ATOM 713 O O . GLY A 1 92 ? -10.283 -9.099 6.123 1.00 52.28 92 GLY A O 1
ATOM 714 N N . GLU A 1 93 ? -11.232 -10.981 5.326 1.00 53.94 93 GLU A N 1
ATOM 715 C CA . GLU A 1 93 ? -10.120 -11.352 4.473 1.00 53.94 93 GLU A CA 1
ATOM 716 C C . GLU A 1 93 ? -10.048 -10.325 3.341 1.00 53.94 93 GLU A C 1
ATOM 718 O O . GLU A 1 93 ? -10.772 -10.400 2.351 1.00 53.94 93 GLU A O 1
ATOM 723 N N . LEU A 1 94 ? -9.168 -9.331 3.486 1.00 57.59 94 LEU A N 1
ATOM 724 C CA . LEU A 1 94 ? -8.544 -8.724 2.319 1.00 57.59 94 LEU A CA 1
ATOM 725 C C . LEU A 1 94 ? -7.827 -9.886 1.637 1.00 57.59 94 LEU A C 1
ATOM 727 O O . LEU A 1 94 ? -6.758 -10.312 2.099 1.00 57.59 94 LEU A O 1
ATOM 731 N N . GLY A 1 95 ? -8.508 -10.461 0.641 1.00 61.88 95 GLY A N 1
ATOM 732 C CA . GLY A 1 95 ? -8.099 -11.636 -0.118 1.00 61.88 95 GLY A CA 1
ATOM 733 C C . GLY A 1 95 ? -6.710 -11.474 -0.739 1.00 61.88 95 GLY A C 1
ATOM 734 O O . GLY A 1 95 ? -5.970 -10.541 -0.402 1.00 61.88 95 GLY A O 1
ATOM 735 N N . PRO A 1 96 ? -6.267 -12.386 -1.613 1.00 65.25 96 PRO A N 1
ATOM 736 C CA . PRO A 1 96 ? -4.996 -12.195 -2.306 1.00 65.25 96 PRO A CA 1
ATOM 737 C C . PRO A 1 96 ? -4.946 -10.796 -2.955 1.00 65.25 96 PRO A C 1
ATOM 739 O O . PRO A 1 96 ? -5.996 -10.283 -3.353 1.00 65.25 96 PRO A O 1
ATOM 742 N N . PRO A 1 97 ? -3.764 -10.147 -2.990 1.00 62.16 97 PRO A N 1
ATOM 743 C CA . PRO A 1 97 ? -3.626 -8.864 -3.671 1.00 62.16 97 PRO A CA 1
ATOM 744 C C . PRO A 1 97 ? -4.204 -8.977 -5.088 1.00 62.16 97 PRO A C 1
ATOM 746 O O . PRO A 1 97 ? -4.062 -10.040 -5.706 1.00 62.16 97 PRO A O 1
ATOM 749 N N . PRO A 1 98 ? -4.890 -7.935 -5.592 1.00 63.66 98 PRO A N 1
ATOM 750 C CA . PRO A 1 98 ? -5.431 -7.971 -6.941 1.00 63.66 98 PRO A CA 1
ATOM 751 C C . PRO A 1 98 ? -4.300 -8.265 -7.940 1.00 63.66 98 PRO A C 1
ATOM 753 O O . PRO A 1 98 ? -3.176 -7.795 -7.735 1.00 63.66 98 PRO A O 1
ATOM 756 N N . PRO A 1 99 ? -4.562 -9.060 -8.994 1.00 63.75 99 PRO A N 1
ATOM 757 C CA . PRO A 1 99 ? -3.559 -9.328 -10.015 1.00 63.75 99 PRO A CA 1
ATOM 758 C C . PRO A 1 99 ? -3.106 -8.013 -10.652 1.00 63.75 99 PRO A C 1
ATOM 760 O O . PRO A 1 99 ? -3.901 -7.077 -10.774 1.00 63.75 99 PRO A O 1
ATOM 763 N N . ALA A 1 100 ? -1.836 -7.954 -11.062 1.00 59.91 100 ALA A N 1
ATOM 764 C CA . ALA A 1 100 ? -1.287 -6.806 -11.769 1.00 59.91 100 ALA A CA 1
ATOM 765 C C . ALA A 1 100 ? -2.191 -6.465 -12.966 1.00 59.91 100 ALA A C 1
ATOM 767 O O . ALA A 1 100 ? -2.399 -7.289 -13.860 1.00 59.91 100 ALA A O 1
ATOM 768 N N . LEU A 1 101 ? -2.789 -5.272 -12.943 1.00 57.75 101 LEU A N 1
ATOM 769 C CA . LEU A 1 101 ? -3.621 -4.792 -14.040 1.00 57.75 101 LEU A CA 1
ATOM 770 C C . LEU A 1 101 ? -2.720 -4.532 -15.247 1.00 57.75 101 LEU A C 1
ATOM 772 O O . LEU A 1 101 ? -1.668 -3.905 -15.122 1.00 57.75 101 LEU A O 1
ATOM 776 N N . ALA A 1 102 ? -3.138 -5.009 -16.419 1.00 55.19 102 ALA A N 1
ATOM 777 C CA . ALA A 1 102 ? -2.476 -4.646 -17.663 1.00 55.19 102 ALA A CA 1
ATOM 778 C C . ALA A 1 102 ? -2.513 -3.113 -17.832 1.00 55.19 102 ALA A C 1
ATOM 780 O O . ALA A 1 102 ? -3.521 -2.494 -17.476 1.00 55.19 102 ALA A O 1
ATOM 781 N N . PRO A 1 103 ? -1.443 -2.488 -18.355 1.00 55.75 103 PRO A N 1
ATOM 782 C CA . PRO A 1 103 ? -1.387 -1.039 -18.503 1.00 55.75 103 PRO A CA 1
ATOM 783 C C . PRO A 1 103 ? -2.543 -0.544 -19.384 1.00 55.75 103 PRO A C 1
ATOM 785 O O . PRO A 1 103 ? -2.650 -0.922 -20.551 1.00 55.75 103 PRO A O 1
ATOM 788 N N . GLU A 1 104 ? -3.418 0.300 -18.826 1.00 56.41 104 GLU A N 1
ATOM 789 C CA . GLU A 1 104 ? -4.450 0.990 -19.602 1.00 56.41 104 GLU A CA 1
ATOM 790 C C . GLU A 1 104 ? -3.781 2.051 -20.493 1.00 56.41 104 GLU A C 1
ATOM 792 O O . GLU A 1 104 ? -3.135 2.963 -19.972 1.00 56.41 104 GLU A O 1
ATOM 797 N N . PRO A 1 105 ? -3.951 2.001 -21.825 1.00 52.97 105 PRO A N 1
ATOM 798 C CA . PRO A 1 105 ? -3.227 2.876 -22.751 1.00 52.97 105 PRO A CA 1
ATOM 799 C C . PRO A 1 105 ? -3.598 4.368 -22.652 1.00 52.97 105 PRO A C 1
ATOM 801 O O . PRO A 1 105 ? -2.877 5.199 -23.192 1.00 52.97 105 PRO A O 1
ATOM 804 N N . ASN A 1 106 ? -4.686 4.730 -21.957 1.00 51.50 106 ASN A N 1
ATOM 805 C CA . ASN A 1 106 ? -5.252 6.089 -21.964 1.00 51.50 106 ASN A CA 1
ATOM 806 C C . ASN A 1 106 ? -5.342 6.766 -20.589 1.00 51.50 106 ASN A C 1
ATOM 808 O O . ASN A 1 106 ? -5.995 7.804 -20.461 1.00 51.50 106 ASN A O 1
ATOM 812 N N . ARG A 1 107 ? -4.702 6.219 -19.551 1.00 53.59 107 ARG A N 1
ATOM 813 C CA . ARG A 1 107 ? -4.710 6.840 -18.223 1.00 53.59 107 ARG A CA 1
ATOM 814 C C . ARG A 1 107 ? -3.281 7.130 -17.774 1.00 53.59 107 ARG A C 1
ATOM 816 O O . ARG A 1 107 ? -2.605 6.211 -17.318 1.00 53.59 107 ARG A O 1
ATOM 823 N N . PRO A 1 108 ? -2.805 8.388 -17.859 1.00 53.16 108 PRO A N 1
ATOM 824 C CA . PRO A 1 108 ? -1.569 8.788 -17.203 1.00 53.16 108 PRO A CA 1
ATOM 825 C C . PRO A 1 108 ? -1.828 8.817 -15.693 1.00 53.16 108 PRO A C 1
ATOM 827 O O . PRO A 1 108 ? -2.104 9.850 -15.094 1.00 53.16 108 PRO A O 1
ATOM 830 N N . ALA A 1 109 ? -1.839 7.642 -15.077 1.00 55.44 109 ALA A N 1
ATOM 831 C CA . ALA A 1 109 ? -1.795 7.503 -13.640 1.00 55.44 109 ALA A CA 1
ATOM 832 C C . ALA A 1 109 ? -0.318 7.459 -13.263 1.00 55.44 109 ALA A C 1
ATOM 834 O O . ALA A 1 109 ? 0.338 6.457 -13.525 1.00 55.44 109 ALA A O 1
ATOM 835 N N . TYR A 1 110 ? 0.214 8.543 -12.694 1.00 69.44 110 TYR A N 1
ATOM 836 C CA . TYR A 1 110 ? 1.577 8.561 -12.168 1.00 69.44 110 TYR A CA 1
ATOM 837 C C . TYR A 1 110 ? 1.661 7.550 -11.014 1.00 69.44 110 TYR A C 1
ATOM 839 O O . TYR A 1 110 ? 1.115 7.816 -9.937 1.00 69.44 110 TYR A O 1
ATOM 847 N N . PRO A 1 111 ? 2.310 6.383 -11.197 1.00 67.25 111 PRO A N 1
ATOM 848 C CA . PRO A 1 111 ? 2.262 5.303 -10.209 1.00 67.25 111 PRO A CA 1
ATOM 849 C C . PRO A 1 111 ? 2.833 5.754 -8.863 1.00 67.25 111 PRO A C 1
ATOM 851 O O . PRO A 1 111 ? 2.291 5.432 -7.809 1.00 67.25 111 PRO A O 1
ATOM 854 N N . ALA A 1 112 ? 3.861 6.605 -8.908 1.00 70.62 112 ALA A N 1
ATOM 855 C CA . ALA A 1 112 ? 4.468 7.227 -7.739 1.00 70.62 112 ALA A CA 1
ATOM 856 C C . ALA A 1 112 ? 3.481 8.090 -6.932 1.00 70.62 112 ALA A C 1
ATOM 858 O O . ALA A 1 112 ? 3.493 8.055 -5.703 1.00 70.62 112 ALA A O 1
ATOM 859 N N . GLU A 1 113 ? 2.595 8.844 -7.590 1.00 70.38 113 GLU A N 1
ATOM 860 C CA . GLU A 1 113 ? 1.611 9.686 -6.898 1.00 70.38 113 GLU A CA 1
ATOM 861 C C . GLU A 1 113 ? 0.531 8.845 -6.215 1.00 70.38 113 GLU A C 1
ATOM 863 O O . GLU A 1 113 ? 0.128 9.149 -5.087 1.00 70.38 113 GLU A O 1
ATOM 868 N N . LEU A 1 114 ? 0.097 7.766 -6.874 1.00 71.94 114 LEU A N 1
ATOM 869 C CA . LEU A 1 114 ? -0.856 6.810 -6.316 1.00 71.94 114 LEU A CA 1
ATOM 870 C C . LEU A 1 114 ? -0.263 6.059 -5.121 1.00 71.94 114 LEU A C 1
ATOM 872 O O . LEU A 1 114 ? -0.917 5.978 -4.080 1.00 71.94 114 LEU A O 1
ATOM 876 N N . LEU A 1 115 ? 0.982 5.585 -5.230 1.00 74.56 115 LEU A N 1
ATOM 877 C CA . LEU A 1 115 ? 1.701 4.949 -4.124 1.00 74.56 115 LEU A CA 1
ATOM 878 C C . LEU A 1 115 ? 1.900 5.919 -2.956 1.00 74.56 115 LEU A C 1
ATOM 880 O O . LEU A 1 115 ? 1.575 5.582 -1.820 1.00 74.56 115 LEU A O 1
ATOM 884 N N . ALA A 1 116 ? 2.319 7.159 -3.220 1.00 74.94 116 ALA A N 1
ATOM 885 C CA . ALA A 1 116 ? 2.464 8.176 -2.181 1.00 74.94 116 ALA A CA 1
ATOM 886 C C . ALA A 1 116 ? 1.122 8.516 -1.508 1.00 74.94 116 ALA A C 1
ATOM 888 O O . ALA A 1 116 ? 1.063 8.782 -0.306 1.00 74.94 116 ALA A O 1
ATOM 889 N N . HIS A 1 117 ? 0.017 8.523 -2.259 1.00 73.38 117 HIS A N 1
ATOM 890 C CA . HIS A 1 117 ? -1.315 8.713 -1.686 1.00 73.38 117 HIS A CA 1
ATOM 891 C C . HIS A 1 117 ? -1.751 7.519 -0.825 1.00 73.38 117 HIS A C 1
ATOM 893 O O . HIS A 1 117 ? -2.322 7.721 0.255 1.00 73.38 117 HIS A O 1
ATOM 899 N N . ALA A 1 118 ? -1.472 6.295 -1.275 1.00 74.88 118 ALA A N 1
ATOM 900 C CA . ALA A 1 118 ? -1.757 5.070 -0.538 1.00 74.88 118 ALA A CA 1
ATOM 901 C C . ALA A 1 118 ? -0.962 5.015 0.775 1.00 74.88 118 ALA A C 1
ATOM 903 O O . ALA A 1 118 ? -1.566 4.853 1.836 1.00 74.88 118 ALA A O 1
ATOM 904 N N . ASP A 1 119 ? 0.345 5.277 0.733 1.00 76.50 119 ASP A N 1
ATOM 905 C CA . ASP A 1 119 ? 1.221 5.302 1.909 1.00 76.50 119 ASP A CA 1
ATOM 906 C C . ASP A 1 119 ? 0.775 6.361 2.931 1.00 76.50 119 ASP A C 1
ATOM 908 O O . ASP A 1 119 ? 0.551 6.060 4.105 1.00 76.50 119 ASP A O 1
ATOM 912 N N . ARG A 1 120 ? 0.465 7.589 2.481 1.00 78.00 120 ARG A N 1
ATOM 913 C CA . ARG A 1 120 ? -0.131 8.623 3.352 1.00 78.00 120 ARG A CA 1
ATOM 914 C C . ARG A 1 120 ? -1.442 8.171 3.989 1.00 78.00 120 ARG A C 1
ATOM 916 O O . ARG A 1 120 ? -1.769 8.592 5.099 1.00 78.00 120 ARG A O 1
ATOM 923 N N . THR A 1 121 ? -2.236 7.365 3.297 1.00 72.06 121 THR A N 1
ATOM 924 C CA . THR A 1 121 ? -3.520 6.876 3.812 1.00 72.06 121 THR A CA 1
ATOM 925 C C . THR A 1 121 ? -3.320 5.757 4.828 1.00 72.06 121 THR A C 1
ATOM 927 O O . THR A 1 121 ? -3.947 5.798 5.884 1.00 72.06 121 THR A O 1
ATOM 930 N N . VAL A 1 122 ? -2.382 4.838 4.593 1.00 72.81 122 VAL A N 1
ATOM 931 C CA . VAL A 1 122 ? -1.975 3.826 5.581 1.00 72.81 122 VAL A CA 1
ATOM 932 C C . VAL A 1 122 ? -1.361 4.481 6.816 1.00 72.81 122 VAL A C 1
ATOM 934 O O . VAL A 1 122 ? -1.718 4.126 7.938 1.00 72.81 122 VAL A O 1
ATOM 937 N N . ALA A 1 123 ? -0.513 5.497 6.649 1.00 75.31 123 ALA A N 1
ATOM 938 C CA . ALA A 1 123 ? 0.055 6.253 7.761 1.00 75.31 123 ALA A CA 1
ATOM 939 C C . ALA A 1 123 ? -1.034 6.931 8.614 1.00 75.31 123 ALA A C 1
ATOM 941 O O . ALA A 1 123 ? -0.993 6.854 9.842 1.00 75.31 123 ALA A O 1
ATOM 942 N N . ARG A 1 124 ? -2.053 7.532 7.981 1.00 72.62 124 ARG A N 1
ATOM 943 C CA . ARG A 1 124 ? -3.235 8.073 8.680 1.00 72.62 124 ARG A CA 1
ATOM 944 C C . ARG A 1 124 ? -4.053 6.979 9.374 1.00 72.62 124 ARG A C 1
ATOM 946 O O . ARG A 1 124 ? -4.497 7.176 10.504 1.00 72.62 124 ARG A O 1
ATOM 953 N N . ALA A 1 125 ? -4.208 5.812 8.744 1.00 65.25 125 ALA A N 1
ATOM 954 C CA . ALA A 1 125 ? -4.867 4.650 9.342 1.00 65.25 125 ALA A CA 1
ATOM 955 C C . ALA A 1 125 ? -4.142 4.175 10.612 1.00 65.25 125 ALA A C 1
ATOM 957 O O . ALA A 1 125 ? -4.783 3.951 11.637 1.00 65.25 125 ALA A O 1
ATOM 958 N N . ARG A 1 126 ? -2.803 4.089 10.572 1.00 66.25 126 ARG A N 1
ATOM 959 C CA . ARG A 1 126 ? -1.955 3.713 11.718 1.00 66.25 126 ARG A CA 1
ATOM 960 C C . ARG A 1 126 ? -2.079 4.686 12.885 1.00 66.25 126 ARG A C 1
ATOM 962 O O . ARG A 1 126 ? -2.066 4.254 14.032 1.00 66.25 126 ARG A O 1
ATOM 969 N N . ARG A 1 127 ? -2.230 5.981 12.598 1.00 70.12 127 ARG A N 1
ATOM 970 C CA . ARG A 1 127 ? -2.465 7.017 13.615 1.00 70.12 127 ARG A CA 1
ATOM 971 C C . ARG A 1 127 ? -3.902 7.038 14.150 1.00 70.12 127 ARG A C 1
ATOM 973 O O . ARG A 1 127 ? -4.199 7.833 15.032 1.00 70.12 127 ARG A O 1
ATOM 980 N N . GLY A 1 128 ? -4.794 6.179 13.645 1.00 59.75 128 GLY A N 1
ATOM 981 C CA . GLY A 1 128 ? -6.200 6.140 14.057 1.00 59.75 128 GLY A CA 1
ATOM 982 C C . GLY A 1 128 ? -7.018 7.345 13.578 1.00 59.75 128 GLY A C 1
ATOM 983 O O . GLY A 1 128 ? -8.119 7.572 14.068 1.00 59.75 128 GLY A O 1
ATOM 984 N N . GLU A 1 129 ? -6.501 8.118 12.617 1.00 64.25 129 GLU A N 1
ATOM 985 C CA . GLU A 1 129 ? -7.149 9.334 12.098 1.00 64.25 129 GLU A CA 1
ATOM 986 C C . GLU A 1 129 ? -8.303 9.016 11.134 1.00 64.25 129 GLU A C 1
ATOM 988 O O . GLU A 1 129 ? -9.140 9.871 10.841 1.00 64.25 129 GLU A O 1
ATOM 993 N N . LEU A 1 130 ? -8.362 7.782 10.625 1.00 60.62 130 LEU A N 1
ATOM 994 C CA . LEU A 1 130 ? -9.434 7.339 9.743 1.00 60.62 130 LEU A CA 1
ATOM 995 C C . LEU A 1 130 ? -10.606 6.798 10.560 1.00 60.62 130 LEU A C 1
ATOM 997 O O . LEU A 1 130 ? -10.476 5.824 11.300 1.00 60.62 130 LEU A O 1
ATOM 1001 N N . ARG A 1 131 ? -11.777 7.413 10.366 1.00 63.22 131 ARG A N 1
ATOM 1002 C CA . ARG A 1 131 ? -13.051 6.937 10.914 1.00 63.22 131 ARG A CA 1
ATOM 1003 C C . ARG A 1 131 ? -13.355 5.563 10.334 1.00 63.22 131 ARG A C 1
ATOM 1005 O O . ARG A 1 131 ? -13.682 5.449 9.155 1.00 63.22 131 ARG A O 1
ATOM 1012 N N . MET A 1 132 ? -13.260 4.528 11.159 1.00 64.62 132 MET A N 1
ATOM 1013 C CA . MET A 1 132 ? -13.608 3.175 10.739 1.00 64.62 132 MET A CA 1
ATOM 1014 C C . MET A 1 132 ? -15.076 2.898 11.066 1.00 64.62 132 MET A C 1
ATOM 1016 O O . MET A 1 132 ? -15.537 3.280 12.149 1.00 64.62 132 MET A O 1
ATOM 1020 N N . PRO A 1 133 ? -15.832 2.250 10.162 1.00 63.56 133 PRO A N 1
ATOM 1021 C CA . PRO A 1 133 ? -17.166 1.787 10.495 1.00 63.56 133 PRO A CA 1
ATOM 1022 C C . PRO A 1 133 ? -17.050 0.728 11.608 1.00 63.56 133 PRO A C 1
ATOM 1024 O O . PRO A 1 133 ? -16.301 -0.246 11.463 1.00 63.56 133 PRO A O 1
ATOM 1027 N N . PRO A 1 134 ? -17.727 0.917 12.752 1.00 69.88 134 PRO A N 1
ATOM 1028 C CA . PRO A 1 134 ? -17.708 -0.063 13.824 1.00 69.88 134 PRO A CA 1
ATOM 1029 C C . PRO A 1 134 ? -18.373 -1.382 13.380 1.00 69.88 134 PRO A C 1
ATOM 1031 O O . PRO A 1 134 ? -19.228 -1.378 12.499 1.00 69.88 134 PRO A O 1
ATOM 1034 N N . PRO A 1 135 ? -18.026 -2.519 14.012 1.00 69.94 135 PRO A N 1
ATOM 1035 C CA . PRO A 1 135 ? -18.573 -3.838 13.648 1.00 69.94 135 PRO A CA 1
ATOM 1036 C C . PRO A 1 135 ? -20.046 -4.004 14.009 1.00 69.94 135 PRO A C 1
ATOM 1038 O O . PRO A 1 135 ? -20.725 -4.898 13.525 1.00 69.94 135 PRO A O 1
ATOM 1041 N N . LEU A 1 136 ? -20.482 -3.200 14.968 1.00 77.12 136 LEU A N 1
ATOM 1042 C CA . LEU A 1 136 ? -21.763 -3.262 15.623 1.00 77.12 136 LEU A CA 1
ATOM 1043 C C . LEU A 1 136 ? -22.348 -1.858 15.527 1.00 77.12 136 LEU A C 1
ATOM 1045 O O . LEU A 1 136 ? -21.596 -0.878 15.636 1.00 77.12 136 LEU A O 1
ATOM 1049 N N . PRO A 1 137 ? -23.671 -1.741 15.366 1.00 83.62 137 PRO A N 1
ATOM 1050 C CA . PRO A 1 137 ? -24.342 -0.460 15.462 1.00 83.62 137 PRO A CA 1
ATOM 1051 C C . PRO A 1 137 ? -23.953 0.243 16.767 1.00 83.62 137 PRO A C 1
ATOM 1053 O O . PRO A 1 137 ? -23.964 -0.374 17.833 1.00 83.62 137 PRO A O 1
ATOM 1056 N N . ILE A 1 138 ? -23.624 1.536 16.688 1.00 82.44 138 ILE A N 1
ATOM 1057 C CA . ILE A 1 138 ? -23.115 2.315 17.831 1.00 82.44 138 ILE A CA 1
ATOM 1058 C C . ILE A 1 138 ? -24.053 2.194 19.039 1.00 82.44 138 ILE A C 1
ATOM 1060 O O . ILE A 1 138 ? -23.587 1.986 20.152 1.00 82.44 138 ILE A O 1
ATOM 1064 N N . TRP A 1 139 ? -25.370 2.237 18.822 1.00 83.56 139 TRP A N 1
ATOM 1065 C CA . TRP A 1 139 ? -26.370 2.117 19.887 1.00 83.56 139 TRP A CA 1
ATOM 1066 C C . TRP A 1 139 ? -26.279 0.791 20.659 1.00 83.56 139 TRP A C 1
ATOM 1068 O O . TRP A 1 139 ? -26.418 0.793 21.879 1.00 83.56 139 TRP A O 1
ATOM 1078 N N . LEU A 1 140 ? -25.979 -0.317 19.975 1.00 86.25 140 LEU A N 1
ATOM 1079 C CA . LEU A 1 140 ? -25.855 -1.641 20.586 1.00 86.25 140 LEU A CA 1
ATOM 1080 C C . LEU A 1 140 ? -24.606 -1.713 21.474 1.00 86.25 140 LEU A C 1
ATOM 1082 O O . LEU A 1 140 ? -24.651 -2.230 22.587 1.00 86.25 140 LEU A O 1
ATOM 1086 N N . ALA A 1 141 ? -23.496 -1.140 20.995 1.00 85.44 141 ALA A N 1
ATOM 1087 C CA . ALA A 1 141 ? -22.254 -1.045 21.757 1.00 85.44 141 ALA A CA 1
ATOM 1088 C C . ALA A 1 141 ? -22.407 -0.140 22.992 1.00 85.44 141 ALA A C 1
ATOM 1090 O O . ALA A 1 141 ? -21.901 -0.476 24.061 1.00 85.44 141 ALA A O 1
ATOM 1091 N N . MET A 1 142 ? -23.137 0.974 22.867 1.00 87.44 142 MET A N 1
ATOM 1092 C CA . MET A 1 142 ? -23.453 1.863 23.991 1.00 87.44 142 MET A CA 1
ATOM 1093 C C . MET A 1 142 ? -24.319 1.160 25.045 1.00 87.44 142 MET A C 1
ATOM 1095 O O . MET A 1 142 ? -24.033 1.253 26.236 1.00 87.44 142 MET A O 1
ATOM 1099 N N . LEU A 1 143 ? -25.336 0.407 24.620 1.00 88.38 143 LEU A N 1
ATOM 1100 C CA . LEU A 1 143 ? -26.185 -0.375 25.522 1.00 88.38 143 LEU A CA 1
ATOM 1101 C C . LEU A 1 143 ? -25.357 -1.425 26.277 1.00 88.38 143 LEU A C 1
ATOM 1103 O O . LEU A 1 143 ? -25.414 -1.490 27.503 1.00 88.38 143 LEU A O 1
ATOM 1107 N N . ALA A 1 144 ? -24.522 -2.187 25.565 1.00 89.31 144 ALA A N 1
ATOM 1108 C CA . ALA A 1 144 ? -23.639 -3.176 26.178 1.00 89.31 144 ALA A CA 1
ATOM 1109 C C . ALA A 1 144 ? -22.651 -2.541 27.171 1.00 89.31 144 ALA A C 1
ATOM 1111 O O . ALA A 1 144 ? -22.425 -3.095 28.244 1.00 89.31 144 ALA A O 1
ATOM 1112 N N . ALA A 1 145 ? -22.094 -1.369 26.845 1.00 88.50 145 ALA A N 1
ATOM 1113 C CA . ALA A 1 145 ? -21.186 -0.652 27.734 1.00 88.50 145 ALA A CA 1
ATOM 1114 C C . ALA A 1 145 ? -21.884 -0.167 29.015 1.00 88.50 145 ALA A C 1
ATOM 1116 O O . ALA A 1 145 ? -21.328 -0.316 30.103 1.00 88.50 145 ALA A O 1
ATOM 1117 N N . GLY A 1 146 ? -23.108 0.361 28.896 1.00 84.69 146 GLY A N 1
ATOM 1118 C CA . GLY A 1 146 ? -23.940 0.742 30.041 1.00 84.69 146 GLY A CA 1
ATOM 1119 C C . GLY A 1 146 ? -24.290 -0.452 30.932 1.00 84.69 146 GLY A C 1
ATOM 1120 O O . GLY A 1 146 ? -24.125 -0.379 32.147 1.00 84.69 146 GLY A O 1
ATOM 1121 N N . LEU A 1 147 ? -24.687 -1.576 30.326 1.00 89.12 147 LEU A N 1
ATOM 1122 C CA . LEU A 1 147 ? -24.994 -2.822 31.032 1.00 89.12 147 LEU A CA 1
ATOM 1123 C C . LEU A 1 147 ? -23.774 -3.370 31.790 1.00 89.12 147 LEU A C 1
ATOM 1125 O O . LEU A 1 147 ? -23.871 -3.636 32.983 1.00 89.12 147 LEU A O 1
ATOM 1129 N N . LEU A 1 148 ? -22.626 -3.514 31.117 1.00 88.94 148 LEU A N 1
ATOM 1130 C CA . LEU A 1 148 ? -21.388 -4.025 31.720 1.00 88.94 148 LEU A CA 1
ATOM 1131 C C . LEU A 1 148 ? -20.892 -3.126 32.853 1.00 88.94 148 LEU A C 1
ATOM 1133 O O . LEU A 1 148 ? -20.562 -3.630 33.923 1.00 88.94 148 LEU A O 1
ATOM 1137 N N . GLY A 1 149 ? -20.866 -1.808 32.636 1.00 85.00 149 GLY A N 1
ATOM 1138 C CA . GLY A 1 149 ? -20.443 -0.851 33.657 1.00 85.00 149 GLY A CA 1
ATOM 1139 C C . GLY A 1 149 ? -21.316 -0.927 34.910 1.00 85.00 149 GLY A C 1
ATOM 1140 O O . GLY A 1 149 ? -20.789 -1.028 36.019 1.00 85.00 149 GLY A O 1
ATOM 1141 N N . ALA A 1 150 ? -22.640 -0.960 34.732 1.00 85.25 150 ALA A N 1
ATOM 1142 C CA . ALA A 1 150 ? -23.576 -1.067 35.843 1.00 85.25 150 ALA A CA 1
ATOM 1143 C C . ALA A 1 150 ? -23.456 -2.408 36.579 1.00 85.25 150 ALA A C 1
ATOM 1145 O O . ALA A 1 150 ? -23.453 -2.428 37.807 1.00 85.25 150 ALA A O 1
ATOM 1146 N N . LEU A 1 151 ? -23.301 -3.519 35.850 1.00 86.88 151 LEU A N 1
ATOM 1147 C CA . LEU A 1 151 ? -23.169 -4.852 36.439 1.00 86.88 151 LEU A CA 1
ATOM 1148 C C . LEU A 1 151 ? -21.888 -4.986 37.276 1.00 86.88 151 LEU A C 1
ATOM 1150 O O . LEU A 1 151 ? -21.925 -5.546 38.369 1.00 86.88 151 LEU A O 1
ATOM 1154 N N . ILE A 1 152 ? -20.766 -4.445 36.786 1.00 87.38 152 ILE A N 1
ATOM 1155 C CA . ILE A 1 152 ? -19.485 -4.458 37.503 1.00 87.38 152 ILE A CA 1
ATOM 1156 C C . ILE A 1 152 ? -19.604 -3.656 38.801 1.00 87.38 152 ILE A C 1
ATOM 1158 O O . ILE A 1 152 ? -19.281 -4.180 39.865 1.00 87.38 152 ILE A O 1
ATOM 1162 N N . LEU A 1 153 ? -20.092 -2.410 38.744 1.00 85.75 153 LEU A N 1
ATOM 1163 C CA . LEU A 1 153 ? -20.156 -1.560 39.938 1.00 85.75 153 LEU A CA 1
ATOM 1164 C C . LEU A 1 153 ? -21.196 -2.046 40.955 1.00 85.75 153 LEU A C 1
ATOM 1166 O O . LEU A 1 153 ? -20.910 -2.068 42.152 1.00 85.75 153 LEU A O 1
ATOM 1170 N N . ALA A 1 154 ? -22.359 -2.515 40.495 1.00 82.69 154 ALA A N 1
ATOM 1171 C CA . ALA A 1 154 ? -23.356 -3.139 41.363 1.00 82.69 154 ALA A CA 1
ATOM 1172 C C . ALA A 1 154 ? -22.830 -4.443 41.989 1.00 82.69 154 ALA A C 1
ATOM 1174 O O . ALA A 1 154 ? -23.071 -4.706 43.167 1.00 82.69 154 ALA A O 1
ATOM 1175 N N . GLY A 1 155 ? -22.064 -5.238 41.234 1.00 83.25 155 GLY A N 1
ATOM 1176 C CA . GLY A 1 155 ? -21.387 -6.434 41.737 1.00 83.25 155 GLY A CA 1
ATOM 1177 C C . GLY A 1 155 ? -20.352 -6.113 42.817 1.00 83.25 155 GLY A C 1
ATOM 1178 O O . GLY A 1 155 ? -20.327 -6.773 43.853 1.00 83.25 155 GLY A O 1
ATOM 1179 N N . VAL A 1 156 ? -19.551 -5.060 42.624 1.00 85.19 156 VAL A N 1
ATOM 1180 C CA . VAL A 1 156 ? -18.603 -4.560 43.635 1.00 85.19 156 VAL A CA 1
ATOM 1181 C C . VAL A 1 156 ? -19.341 -4.081 44.887 1.00 85.19 156 VAL A C 1
ATOM 1183 O O . VAL A 1 156 ? -18.970 -4.474 45.992 1.00 85.19 156 VAL A O 1
ATOM 1186 N N . GLY A 1 157 ? -20.420 -3.306 44.733 1.00 81.50 157 GLY A N 1
ATOM 1187 C CA . GLY A 1 157 ? -21.260 -2.870 45.852 1.00 81.50 157 GLY A CA 1
ATOM 1188 C C . GLY A 1 157 ? -21.840 -4.051 46.636 1.00 81.50 157 GLY A C 1
ATOM 1189 O O . GLY A 1 157 ? -21.754 -4.093 47.862 1.00 81.50 157 GLY A O 1
ATOM 1190 N N . ARG A 1 158 ? -22.351 -5.071 45.937 1.00 82.50 158 ARG A N 1
ATOM 1191 C CA . ARG A 1 158 ? -22.855 -6.315 46.540 1.00 82.50 158 ARG A CA 1
ATOM 1192 C C . ARG A 1 158 ? -21.756 -7.080 47.280 1.00 82.50 158 ARG A C 1
ATOM 1194 O O . ARG A 1 158 ? -21.977 -7.501 48.412 1.00 82.50 158 ARG A O 1
ATOM 1201 N N . ALA A 1 159 ? -20.585 -7.247 46.670 1.00 83.19 159 ALA A N 1
ATOM 1202 C CA . ALA A 1 159 ? -19.454 -7.939 47.283 1.00 83.19 159 ALA A CA 1
ATOM 1203 C C . ALA A 1 159 ? -18.980 -7.234 48.566 1.00 83.19 159 ALA A C 1
ATOM 1205 O O . ALA A 1 159 ? -18.726 -7.898 49.570 1.00 83.19 159 ALA A O 1
ATOM 1206 N N . LEU A 1 160 ? -18.944 -5.897 48.562 1.00 83.69 160 LEU A N 1
ATOM 1207 C CA . LEU A 1 160 ? -18.630 -5.084 49.739 1.00 83.69 160 LEU A CA 1
ATOM 1208 C C . LEU A 1 160 ? -19.660 -5.268 50.858 1.00 83.69 160 LEU A C 1
ATOM 1210 O O . LEU A 1 160 ? -19.278 -5.452 52.011 1.00 83.69 160 LEU A O 1
ATOM 1214 N N . LEU A 1 161 ? -20.956 -5.290 50.531 1.00 81.50 161 LEU A N 1
ATOM 1215 C CA . LEU A 1 161 ? -22.016 -5.535 51.515 1.00 81.50 161 LEU A CA 1
ATOM 1216 C C . LEU A 1 161 ? -21.934 -6.941 52.125 1.00 81.50 161 LEU A C 1
ATOM 1218 O O . LEU A 1 161 ? -22.124 -7.097 53.331 1.00 81.50 161 LEU A O 1
ATOM 1222 N N . VAL A 1 162 ? -21.620 -7.964 51.324 1.00 84.38 162 VAL A N 1
ATOM 1223 C CA . VAL A 1 162 ? -21.414 -9.337 51.819 1.00 84.38 162 VAL A CA 1
ATOM 1224 C C . VAL A 1 162 ? -20.188 -9.402 52.734 1.00 84.38 162 VAL A C 1
ATOM 1226 O O . VAL A 1 162 ? -20.284 -9.933 53.838 1.00 84.38 162 VAL A O 1
ATOM 1229 N N . ALA A 1 163 ? -19.064 -8.803 52.335 1.00 81.75 163 ALA A N 1
ATOM 1230 C CA . ALA A 1 163 ? -17.843 -8.772 53.142 1.00 81.75 163 ALA A CA 1
ATOM 1231 C C . ALA A 1 163 ? -18.028 -8.022 54.477 1.00 81.75 163 ALA A C 1
ATOM 1233 O O . ALA A 1 163 ? -17.491 -8.437 55.504 1.00 81.75 163 ALA A O 1
ATOM 1234 N N . ALA A 1 164 ? -18.848 -6.967 54.493 1.00 79.19 164 ALA A N 1
ATOM 1235 C CA . ALA A 1 164 ? -19.116 -6.154 55.679 1.00 79.19 164 ALA A CA 1
ATOM 1236 C C . ALA A 1 164 ? -19.804 -6.926 56.827 1.00 79.19 164 ALA A C 1
ATOM 1238 O O . ALA A 1 164 ? -19.721 -6.514 57.990 1.00 79.19 164 ALA A O 1
ATOM 1239 N N . HIS A 1 165 ? -20.456 -8.062 56.542 1.00 78.31 165 HIS A N 1
ATOM 1240 C CA . HIS A 1 165 ? -21.080 -8.903 57.572 1.00 78.31 165 HIS A CA 1
ATOM 1241 C C . HIS A 1 165 ? -20.052 -9.507 58.543 1.00 78.31 165 HIS A C 1
ATOM 1243 O O . HIS A 1 165 ? -20.369 -9.696 59.716 1.00 78.31 165 HIS A O 1
ATOM 1249 N N . GLY A 1 166 ? -18.818 -9.746 58.088 1.00 78.94 166 GLY A N 1
ATOM 1250 C CA . GLY A 1 166 ? -17.725 -10.269 58.915 1.00 78.94 166 GLY A CA 1
ATOM 1251 C C . GLY A 1 166 ? -16.905 -9.204 59.653 1.00 78.94 166 GLY A C 1
ATOM 1252 O O . GLY A 1 166 ? -16.021 -9.560 60.424 1.00 78.94 166 GLY A O 1
ATOM 1253 N N . MET A 1 167 ? -17.172 -7.912 59.425 1.00 83.75 167 MET A N 1
ATOM 1254 C CA . MET A 1 167 ? -16.339 -6.811 59.927 1.00 83.75 167 MET A CA 1
ATOM 1255 C C . MET A 1 167 ? -16.838 -6.232 61.267 1.00 83.75 167 MET A C 1
ATOM 1257 O O . MET A 1 167 ? -18.048 -6.283 61.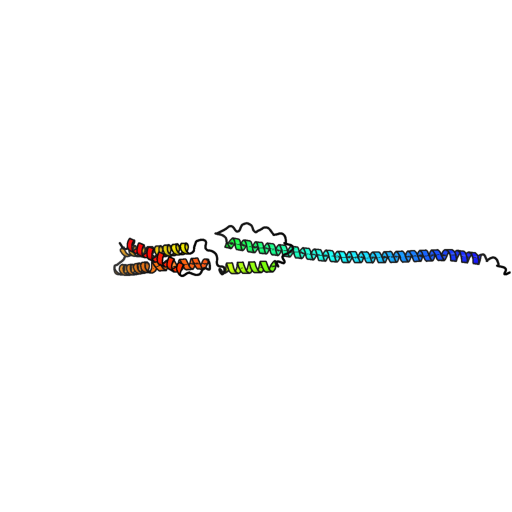542 1.00 83.75 167 MET A O 1
ATOM 1261 N N . PRO A 1 168 ? -15.938 -5.631 62.078 1.00 83.75 168 PRO A N 1
ATOM 1262 C CA . PRO A 1 168 ? -16.284 -4.825 63.251 1.00 83.75 168 PRO A CA 1
ATOM 1263 C C . PRO A 1 168 ? -17.236 -3.667 62.910 1.00 83.75 168 PRO A C 1
ATOM 1265 O O . PRO A 1 168 ? -17.254 -3.163 61.788 1.00 83.75 168 PRO A O 1
ATOM 1268 N N . THR A 1 169 ? -18.011 -3.194 63.889 1.00 79.00 169 THR A N 1
ATOM 1269 C CA . THR A 1 169 ? -19.088 -2.198 63.705 1.00 79.00 169 THR A CA 1
ATOM 1270 C C . THR A 1 169 ? -18.642 -0.893 63.040 1.00 79.00 169 THR A C 1
ATOM 1272 O O . THR A 1 169 ? -19.395 -0.350 62.233 1.00 79.00 169 THR A O 1
ATOM 1275 N N . GLY A 1 170 ? -17.436 -0.402 63.348 1.00 78.75 170 GLY A N 1
ATOM 1276 C CA . GLY A 1 170 ? -16.889 0.824 62.752 1.00 78.75 170 GLY A CA 1
ATOM 1277 C C . GLY A 1 170 ? -16.448 0.660 61.295 1.00 78.75 170 GLY A C 1
ATOM 1278 O O . GLY A 1 170 ? -16.634 1.560 60.484 1.00 78.75 170 GLY A O 1
ATOM 1279 N N . GLU A 1 171 ? -15.916 -0.506 60.932 1.00 80.81 171 GLU A N 1
ATOM 1280 C CA . GLU A 1 171 ? -15.515 -0.796 59.553 1.00 80.81 171 GLU A CA 1
ATOM 1281 C C . GLU A 1 171 ? -16.736 -1.091 58.684 1.00 80.81 171 GLU A C 1
ATOM 1283 O O . GLU A 1 171 ? -16.822 -0.591 57.566 1.00 80.81 171 GLU A O 1
ATOM 1288 N N . ARG A 1 172 ? -17.727 -1.806 59.231 1.00 81.44 172 ARG A N 1
ATOM 1289 C CA . ARG A 1 172 ? -18.985 -2.152 58.557 1.00 81.44 172 ARG A CA 1
ATOM 1290 C C . ARG A 1 172 ? -19.761 -0.926 58.074 1.00 81.44 172 ARG A C 1
ATOM 1292 O O . ARG A 1 172 ? -20.320 -0.951 56.977 1.00 81.44 172 ARG A O 1
ATOM 1299 N N . SER A 1 173 ? -19.831 0.134 58.881 1.00 80.38 173 SER A N 1
ATOM 1300 C CA . SER A 1 173 ? -20.503 1.377 58.481 1.00 80.38 173 SER A CA 1
ATOM 1301 C C . SER A 1 173 ? -19.761 2.058 57.330 1.00 80.38 173 SER A C 1
ATOM 1303 O O . SER A 1 173 ? -20.397 2.446 56.351 1.00 80.38 173 SER A O 1
ATOM 1305 N N . ALA A 1 174 ? -18.427 2.108 57.381 1.00 83.12 174 ALA A N 1
ATOM 1306 C CA . ALA A 1 174 ? -17.610 2.624 56.288 1.00 83.12 174 ALA A CA 1
ATOM 1307 C C . ALA A 1 174 ? -17.783 1.797 55.000 1.00 83.12 174 ALA A C 1
ATOM 1309 O O . ALA A 1 174 ? -17.993 2.369 53.931 1.00 83.12 174 ALA A O 1
ATOM 1310 N N . THR A 1 175 ? -17.787 0.460 55.083 1.00 84.69 175 THR A N 1
ATOM 1311 C CA . THR A 1 175 ? -17.984 -0.411 53.908 1.00 84.69 175 THR A CA 1
ATOM 1312 C C . THR A 1 175 ? -19.352 -0.200 53.263 1.00 84.69 175 THR A C 1
ATOM 1314 O O . THR A 1 175 ? -19.470 -0.229 52.039 1.00 84.69 175 THR A O 1
ATOM 1317 N N . ARG A 1 176 ? -20.390 0.037 54.074 1.00 81.62 176 ARG A N 1
ATOM 1318 C CA . ARG A 1 176 ? -21.755 0.285 53.594 1.00 81.62 176 ARG A CA 1
ATOM 1319 C C . ARG A 1 176 ? -21.865 1.606 52.834 1.00 81.62 176 ARG A C 1
ATOM 1321 O O . ARG A 1 176 ? -22.453 1.622 51.758 1.00 81.62 176 ARG A O 1
ATOM 1328 N N . ILE A 1 177 ? -21.233 2.669 53.334 1.00 84.56 177 ILE A N 1
ATOM 1329 C CA . ILE A 1 177 ? -21.167 3.963 52.636 1.00 84.56 177 ILE A CA 1
ATOM 1330 C C . ILE A 1 177 ? -20.450 3.803 51.287 1.00 84.56 177 ILE A C 1
ATOM 1332 O O . ILE A 1 177 ? -20.926 4.291 50.265 1.00 84.56 177 ILE A O 1
ATOM 1336 N N . VAL A 1 178 ? -19.332 3.069 51.250 1.00 85.50 178 VAL A N 1
ATOM 1337 C CA . VAL A 1 178 ? -18.601 2.806 49.996 1.00 85.50 178 VAL A CA 1
ATOM 1338 C C . VAL A 1 178 ? -19.446 1.986 49.017 1.00 85.50 178 VAL A C 1
ATOM 1340 O O . VAL A 1 178 ? -19.442 2.268 47.819 1.00 85.50 178 VAL A O 1
ATOM 1343 N N . ALA A 1 179 ? -20.206 1.005 49.506 1.00 82.50 179 ALA A N 1
ATOM 1344 C CA . ALA A 1 179 ? -21.124 0.238 48.672 1.00 82.50 179 ALA A CA 1
ATOM 1345 C C . ALA A 1 179 ? -22.238 1.115 48.079 1.00 82.50 179 ALA A C 1
ATOM 1347 O O . ALA A 1 179 ? -22.529 0.997 46.891 1.00 82.50 179 ALA A O 1
ATOM 1348 N N . GLU A 1 180 ? -22.823 2.028 48.858 1.00 80.94 180 GLU A N 1
ATOM 1349 C CA . GLU A 1 180 ? -23.824 2.985 48.364 1.00 80.94 180 GLU A CA 1
ATOM 1350 C C . GLU A 1 180 ? -23.243 3.904 47.284 1.00 80.94 180 GLU A C 1
ATOM 1352 O O . GLU A 1 180 ? -23.849 4.065 46.224 1.00 80.94 180 GLU A O 1
ATOM 1357 N N . ILE A 1 181 ? -22.028 4.426 47.486 1.00 85.62 181 ILE A N 1
ATOM 1358 C CA . ILE A 1 181 ? -21.317 5.215 46.468 1.00 85.62 181 ILE A CA 1
ATOM 1359 C C . ILE A 1 181 ? -21.114 4.392 45.187 1.00 85.62 181 ILE A C 1
ATOM 1361 O O . ILE A 1 181 ? -21.329 4.906 44.088 1.00 85.62 181 ILE A O 1
ATOM 1365 N N . ALA A 1 182 ? -20.753 3.110 45.304 1.00 83.62 182 ALA A N 1
ATOM 1366 C CA . ALA A 1 182 ? -20.614 2.219 44.154 1.00 83.62 182 ALA A CA 1
ATOM 1367 C C . ALA A 1 182 ? -21.949 1.998 43.418 1.00 83.62 182 ALA A C 1
ATOM 1369 O O . ALA A 1 182 ? -21.974 1.968 42.191 1.00 83.62 182 ALA A O 1
ATOM 1370 N N . PHE A 1 183 ? -23.079 1.916 44.120 1.00 79.50 183 PHE A N 1
ATOM 1371 C CA . PHE A 1 183 ? -24.389 1.858 43.463 1.00 79.50 183 PHE A CA 1
ATOM 1372 C C . PHE A 1 183 ? -24.749 3.175 42.760 1.00 79.50 183 PHE A C 1
ATOM 1374 O O . PHE A 1 183 ? -25.222 3.145 41.624 1.00 79.50 183 PHE A O 1
ATOM 1381 N N . PHE A 1 184 ? -24.461 4.327 43.371 1.00 81.75 184 PHE A N 1
ATOM 1382 C CA . PHE A 1 184 ? -24.704 5.639 42.756 1.00 81.75 184 PHE A CA 1
ATOM 1383 C C . PHE A 1 184 ? -23.805 5.925 41.548 1.00 81.75 184 PHE A C 1
ATOM 1385 O O . PHE A 1 184 ? -24.227 6.607 40.616 1.00 81.75 184 PHE A O 1
ATOM 1392 N N . ALA A 1 185 ? -22.582 5.395 41.531 1.00 85.12 185 ALA A N 1
ATOM 1393 C CA . ALA A 1 185 ? -21.657 5.551 40.411 1.00 85.12 185 ALA A CA 1
ATOM 1394 C C . ALA A 1 185 ? -21.921 4.560 39.256 1.00 85.12 185 ALA A C 1
ATOM 1396 O O . ALA A 1 185 ? -21.422 4.765 38.143 1.00 85.12 185 ALA A O 1
ATOM 1397 N N . ALA A 1 186 ? -22.731 3.516 39.475 1.00 81.62 186 ALA A N 1
ATOM 1398 C CA . ALA A 1 186 ? -23.016 2.470 38.490 1.00 81.62 186 ALA A CA 1
ATOM 1399 C C . ALA A 1 186 ? -23.536 2.995 37.130 1.00 81.62 186 ALA A C 1
ATOM 1401 O O . ALA A 1 186 ? -23.061 2.510 36.100 1.00 81.62 186 ALA A O 1
ATOM 1402 N N . PRO A 1 187 ? -24.415 4.020 37.063 1.00 81.06 187 PRO A N 1
ATOM 1403 C CA . PRO A 1 187 ? -24.900 4.551 35.788 1.00 81.06 187 PRO A CA 1
ATOM 1404 C C . PRO A 1 187 ? -23.824 5.212 34.920 1.00 81.06 187 PRO A C 1
ATOM 1406 O O . PRO A 1 187 ? -23.949 5.273 33.698 1.00 81.06 187 PRO A O 1
ATOM 1409 N N . VAL A 1 188 ? -22.763 5.717 35.550 1.00 87.94 188 VAL A N 1
ATOM 1410 C CA . VAL A 1 188 ? -21.690 6.481 34.899 1.00 87.94 188 VAL A CA 1
ATOM 1411 C C . VAL A 1 188 ? -20.509 5.567 34.536 1.00 87.94 188 VAL A C 1
ATOM 1413 O O . VAL A 1 188 ? -19.729 5.876 33.637 1.00 87.94 188 VAL A O 1
ATOM 1416 N N . ALA A 1 189 ? -20.404 4.392 35.161 1.00 86.06 189 ALA A N 1
ATOM 1417 C CA . ALA A 1 189 ? -19.303 3.445 34.968 1.00 86.06 189 ALA A CA 1
ATOM 1418 C C . ALA A 1 189 ? -19.149 2.926 33.528 1.00 86.06 189 ALA A C 1
ATOM 1420 O O . ALA A 1 189 ? -18.045 2.581 33.108 1.00 86.06 189 ALA A O 1
ATOM 1421 N N . GLY A 1 190 ? -20.234 2.886 32.749 1.00 83.50 190 GLY A N 1
ATOM 1422 C CA . GLY A 1 190 ? -20.199 2.454 31.347 1.00 83.50 190 GLY A CA 1
ATOM 1423 C C . GLY A 1 190 ? -19.584 3.479 30.385 1.00 83.50 190 GLY A C 1
ATOM 1424 O O . GLY A 1 190 ? -19.180 3.126 29.277 1.00 83.50 190 GLY A O 1
ATOM 1425 N N . ILE A 1 191 ? -19.479 4.747 30.796 1.00 87.38 191 ILE A N 1
ATOM 1426 C CA . ILE A 1 191 ? -18.991 5.859 29.970 1.00 87.38 191 ILE A CA 1
ATOM 1427 C C . ILE A 1 191 ? -17.522 5.689 29.548 1.00 87.38 191 ILE A C 1
ATOM 1429 O O . ILE A 1 191 ? -17.263 5.765 28.346 1.00 87.38 191 ILE A O 1
ATOM 1433 N N . PRO A 1 192 ? -16.550 5.421 30.447 1.00 88.62 192 PRO A N 1
ATOM 1434 C CA . PRO A 1 192 ? -15.161 5.199 30.038 1.00 88.62 192 PRO A CA 1
ATOM 1435 C C . PRO A 1 192 ? -15.014 4.005 29.088 1.00 88.62 192 PRO A C 1
ATOM 1437 O O . PRO A 1 192 ? -14.228 4.071 28.145 1.00 88.62 192 PRO A O 1
ATOM 1440 N N . LEU A 1 193 ? -15.807 2.945 29.277 1.00 86.19 193 LEU A N 1
ATOM 1441 C CA . LEU A 1 193 ? -15.801 1.775 28.397 1.00 86.19 193 LEU A CA 1
ATOM 1442 C C . LEU A 1 193 ? -16.320 2.128 26.993 1.00 86.19 193 LEU A C 1
ATOM 1444 O O . LEU A 1 193 ? -15.713 1.753 25.989 1.00 86.19 193 LEU A O 1
ATOM 1448 N N . ALA A 1 194 ? -17.403 2.906 26.919 1.00 86.44 194 ALA A N 1
ATOM 1449 C CA . ALA A 1 194 ? -17.948 3.428 25.671 1.00 86.44 194 ALA A CA 1
ATOM 1450 C C . ALA A 1 194 ? -16.961 4.361 24.949 1.00 86.44 194 ALA A C 1
ATOM 1452 O O . ALA A 1 194 ? -16.751 4.216 23.746 1.00 86.44 194 ALA A O 1
ATOM 1453 N N . LEU A 1 195 ? -16.314 5.279 25.676 1.00 87.44 195 LEU A N 1
ATOM 1454 C CA . LEU A 1 195 ? -15.302 6.190 25.134 1.00 87.44 195 LEU A CA 1
ATOM 1455 C C . LEU A 1 195 ? -14.065 5.449 24.631 1.00 87.44 195 LEU A C 1
ATOM 1457 O O . LEU A 1 195 ? -13.603 5.745 23.535 1.00 87.44 195 LEU A O 1
ATOM 1461 N N . ALA A 1 196 ? -13.558 4.469 25.381 1.00 86.38 196 ALA A N 1
ATOM 1462 C CA . ALA A 1 196 ? -12.429 3.643 24.955 1.00 86.38 196 ALA A CA 1
ATOM 1463 C C . ALA A 1 196 ? -12.762 2.816 23.703 1.00 86.38 196 ALA A C 1
ATOM 1465 O O . ALA A 1 196 ? -11.922 2.621 22.823 1.00 86.38 196 ALA A O 1
ATOM 1466 N N . TRP A 1 197 ? -14.003 2.338 23.594 1.00 85.56 197 TRP A N 1
ATOM 1467 C CA . TRP A 1 197 ? -14.454 1.630 22.402 1.00 85.56 197 TRP A CA 1
ATOM 1468 C C . TRP A 1 197 ? -14.596 2.570 21.202 1.00 85.56 197 TRP A C 1
ATOM 1470 O O . TRP A 1 197 ? -14.143 2.234 20.114 1.00 85.56 197 TRP A O 1
ATOM 1480 N N . LEU A 1 198 ? -15.178 3.756 21.386 1.00 84.75 198 LEU A N 1
ATOM 1481 C CA . LEU A 1 198 ? -15.367 4.747 20.323 1.00 84.75 198 LEU A CA 1
ATOM 1482 C C . LEU A 1 198 ? -14.052 5.372 19.845 1.00 84.75 198 LEU A C 1
ATOM 1484 O O . LEU A 1 198 ? -13.867 5.537 18.636 1.00 84.75 198 LEU A O 1
ATOM 1488 N N . SER A 1 199 ? -13.121 5.655 20.761 1.00 82.81 199 SER A N 1
ATOM 1489 C CA . SER A 1 199 ? -11.793 6.185 20.435 1.00 82.81 199 SER A CA 1
ATOM 1490 C C . SER A 1 199 ? -11.005 5.213 19.563 1.00 82.81 199 SER A C 1
ATOM 1492 O O . SER A 1 199 ? -10.360 5.632 18.605 1.00 82.81 199 SER A O 1
ATOM 1494 N N . ARG A 1 200 ? -11.158 3.903 19.796 1.00 79.00 200 ARG A N 1
ATOM 1495 C CA . ARG A 1 200 ? -10.582 2.853 18.947 1.00 79.00 200 ARG A CA 1
ATOM 1496 C C . ARG A 1 200 ? -11.072 2.901 17.492 1.00 79.00 200 ARG A C 1
ATOM 1498 O O . ARG A 1 200 ? -10.372 2.401 16.617 1.00 79.00 200 ARG A O 1
ATOM 1505 N N . TYR A 1 201 ? -12.243 3.481 17.224 1.00 77.06 201 TYR A N 1
ATOM 1506 C CA . TYR A 1 201 ? -12.796 3.631 15.869 1.00 77.06 201 TYR A CA 1
ATOM 1507 C C . TYR A 1 201 ? -12.775 5.076 15.353 1.00 77.06 201 TYR A C 1
ATOM 1509 O O . TYR A 1 201 ? -13.346 5.351 14.294 1.00 77.06 201 TYR A O 1
ATOM 1517 N N . GLY A 1 202 ? -12.148 6.004 16.087 1.00 73.19 202 GLY A N 1
ATOM 1518 C CA . GLY A 1 202 ? -12.113 7.425 15.730 1.00 73.19 202 GLY A CA 1
ATOM 1519 C C . GLY A 1 202 ? -13.501 8.075 15.686 1.00 73.19 202 GLY A C 1
ATOM 1520 O O . GLY A 1 202 ? -13.708 9.047 14.958 1.00 73.19 202 GLY A O 1
ATOM 1521 N N . GLN A 1 203 ? -14.476 7.519 16.413 1.00 80.00 203 GLN A N 1
ATOM 1522 C CA . GLN A 1 203 ? -15.847 8.025 16.445 1.00 80.00 203 GLN A CA 1
ATOM 1523 C C . GLN A 1 203 ? -16.047 8.923 17.672 1.00 80.00 203 GLN A C 1
ATOM 1525 O O . GLN A 1 203 ? -15.668 8.538 18.778 1.00 80.00 203 GLN A O 1
ATOM 1530 N N . PRO A 1 204 ? -16.656 10.110 17.525 1.00 82.12 204 PRO A N 1
ATOM 1531 C CA . PRO A 1 204 ? -17.015 10.929 18.673 1.00 82.12 204 PRO A CA 1
ATOM 1532 C C . PRO A 1 204 ? -18.212 10.328 19.424 1.00 82.12 204 PRO A C 1
ATOM 1534 O O . PRO A 1 204 ? -19.104 9.712 18.834 1.00 82.12 204 PRO A O 1
ATOM 1537 N N . 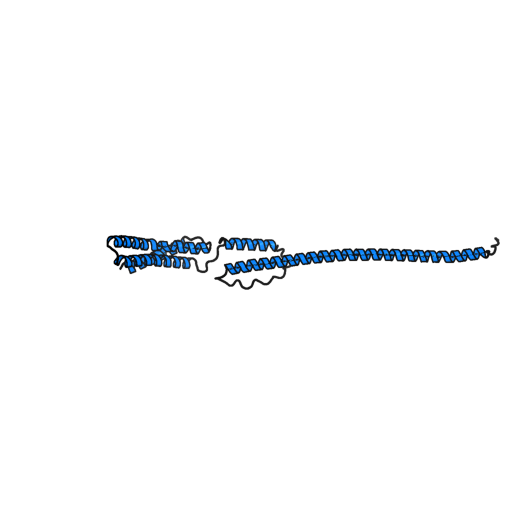MET A 1 205 ? -18.264 10.556 20.737 1.00 81.88 205 MET A N 1
ATOM 1538 C CA . MET A 1 205 ? -19.430 10.220 21.555 1.00 81.88 205 MET A CA 1
ATOM 1539 C C . MET A 1 205 ? -20.592 11.146 21.181 1.00 81.88 205 MET A C 1
ATOM 1541 O O . MET A 1 205 ? -20.522 12.358 21.372 1.00 81.88 205 MET A O 1
ATOM 1545 N N . THR A 1 206 ? -21.663 10.582 20.622 1.00 86.06 206 THR A N 1
ATOM 1546 C CA . THR A 1 206 ? -22.860 11.360 20.270 1.00 86.06 206 THR A CA 1
ATOM 1547 C C . THR A 1 206 ? -23.753 11.571 21.498 1.00 86.06 206 THR A C 1
ATOM 1549 O O . THR A 1 206 ? -23.807 10.690 22.361 1.00 86.06 206 THR A O 1
ATOM 1552 N N . PRO A 1 207 ? -24.534 12.670 21.569 1.00 86.62 207 PRO A N 1
ATOM 1553 C CA . PRO A 1 207 ? -25.468 12.904 22.676 1.00 86.62 207 PRO A CA 1
ATOM 1554 C C . PRO A 1 207 ? -26.464 11.753 22.876 1.00 86.62 207 PRO A C 1
ATOM 1556 O O . PRO A 1 207 ? -26.765 11.368 24.001 1.00 86.62 207 PRO A O 1
ATOM 1559 N N . ARG A 1 208 ? -26.927 11.141 21.775 1.00 86.00 208 ARG A N 1
ATOM 1560 C CA . ARG A 1 208 ? -27.803 9.960 21.817 1.00 86.00 208 ARG A CA 1
ATOM 1561 C C . ARG A 1 208 ? -27.092 8.741 22.400 1.00 86.00 208 ARG A C 1
ATOM 1563 O O . ARG A 1 208 ? -27.676 8.044 23.217 1.00 86.00 208 ARG A O 1
ATOM 1570 N N . GLY A 1 209 ? -25.840 8.494 22.010 1.00 84.38 209 GLY A N 1
ATOM 1571 C CA . GLY A 1 209 ? -25.042 7.400 22.566 1.00 84.38 209 GLY A CA 1
ATOM 1572 C C . GLY A 1 209 ? -24.832 7.551 24.070 1.00 84.38 209 GLY A C 1
ATOM 1573 O O . GLY A 1 209 ? -25.050 6.603 24.817 1.00 84.38 209 GLY A O 1
ATOM 1574 N N . PHE A 1 210 ? -24.518 8.768 24.516 1.00 88.12 210 PHE A N 1
ATOM 1575 C CA . PHE A 1 210 ? -24.418 9.096 25.936 1.00 88.12 210 PHE A CA 1
ATOM 1576 C C . PHE A 1 210 ? -25.722 8.817 26.689 1.00 88.12 210 PHE A C 1
ATOM 1578 O O . PHE A 1 210 ? -25.701 8.127 27.706 1.00 88.12 210 PHE A O 1
ATOM 1585 N N . ALA A 1 211 ? -26.859 9.278 26.156 1.00 88.31 211 ALA A N 1
ATOM 1586 C CA . ALA A 1 211 ? -28.169 9.032 26.755 1.00 88.31 211 ALA A CA 1
ATOM 1587 C C . ALA A 1 211 ? -28.498 7.532 26.855 1.00 88.31 211 ALA A C 1
ATOM 1589 O O . ALA A 1 211 ? -29.068 7.102 27.853 1.00 88.31 211 ALA A O 1
ATOM 1590 N N . VAL A 1 212 ? -28.099 6.724 25.865 1.00 89.38 212 VAL A N 1
ATOM 1591 C CA . VAL A 1 212 ? -28.276 5.263 25.893 1.00 89.38 212 VAL A CA 1
ATOM 1592 C C . VAL A 1 212 ? -27.411 4.612 26.973 1.00 89.38 212 VAL A C 1
ATOM 1594 O O . VAL A 1 212 ? -27.940 3.816 27.746 1.00 89.38 212 VAL A O 1
ATOM 1597 N N . VAL A 1 213 ? -26.115 4.945 27.066 1.00 89.38 213 VAL A N 1
ATOM 1598 C CA . VAL A 1 213 ? -25.227 4.400 28.117 1.00 89.38 213 VAL A CA 1
ATOM 1599 C C . VAL A 1 213 ? -25.783 4.732 29.498 1.00 89.38 213 VAL A C 1
ATOM 1601 O O . VAL A 1 213 ? -25.963 3.835 30.320 1.00 89.38 213 VAL A O 1
ATOM 1604 N N . LEU A 1 214 ? -26.097 6.010 29.725 1.00 88.69 214 LEU A N 1
ATOM 1605 C CA . LEU A 1 214 ? -26.583 6.501 31.008 1.00 88.69 214 LEU A CA 1
ATOM 1606 C C . LEU A 1 214 ? -27.948 5.897 31.350 1.00 88.69 214 LEU A C 1
ATOM 1608 O O . LEU A 1 214 ? -28.125 5.372 32.442 1.00 88.69 214 LEU A O 1
ATOM 1612 N N . GLY A 1 215 ? -28.897 5.917 30.412 1.00 87.69 215 GLY A N 1
ATOM 1613 C CA . GLY A 1 215 ? -30.235 5.364 30.612 1.00 87.69 215 GLY A CA 1
ATOM 1614 C C . GLY A 1 215 ? -30.200 3.869 30.922 1.00 87.69 215 GLY A C 1
ATOM 1615 O O . GLY A 1 215 ? -30.839 3.426 31.873 1.00 87.69 215 GLY A O 1
ATOM 1616 N N . THR A 1 216 ? -29.388 3.101 30.190 1.00 88.75 216 THR A N 1
ATOM 1617 C CA . THR A 1 216 ? -29.196 1.667 30.464 1.00 88.75 216 THR A CA 1
ATOM 1618 C C . THR A 1 216 ? -28.569 1.460 31.842 1.00 88.75 216 THR A C 1
ATOM 1620 O O . THR A 1 216 ? -29.029 0.617 32.608 1.00 88.75 216 THR A O 1
ATOM 1623 N N . GLY A 1 217 ? -27.560 2.262 32.188 1.00 84.38 217 GLY A N 1
ATOM 1624 C CA . GLY A 1 217 ? -26.899 2.204 33.486 1.00 84.38 217 GLY A CA 1
ATOM 1625 C C . GLY A 1 217 ? -27.824 2.543 34.659 1.00 84.38 217 GLY A C 1
ATOM 1626 O O . GLY A 1 217 ? -27.757 1.875 35.686 1.00 84.38 217 GLY A O 1
ATOM 1627 N N . ILE A 1 218 ? -28.727 3.519 34.503 1.00 86.81 218 ILE A N 1
ATOM 1628 C CA . ILE A 1 218 ? -29.760 3.850 35.499 1.00 86.81 218 ILE A CA 1
ATOM 1629 C C . ILE A 1 218 ? -30.733 2.681 35.656 1.00 86.81 218 ILE A C 1
ATOM 1631 O O . ILE A 1 218 ? -30.954 2.224 36.771 1.00 86.81 218 ILE A O 1
ATOM 1635 N N . VAL A 1 219 ? -31.292 2.169 34.554 1.00 88.00 219 VAL A N 1
ATOM 1636 C CA . VAL A 1 219 ? -32.282 1.078 34.596 1.00 88.00 219 VAL A CA 1
ATOM 1637 C C . VAL A 1 219 ? -31.695 -0.166 35.265 1.00 88.00 219 VAL A C 1
ATOM 1639 O O . VAL A 1 219 ? -32.314 -0.737 36.161 1.00 88.00 219 VAL A O 1
ATOM 1642 N N . VAL A 1 220 ? -30.481 -0.559 34.874 1.00 84.62 220 VAL A N 1
ATOM 1643 C CA . VAL A 1 220 ? -29.796 -1.730 35.434 1.00 84.62 220 VAL A CA 1
ATOM 1644 C C . VAL A 1 220 ? -29.353 -1.474 36.873 1.00 84.62 220 VAL A C 1
ATOM 1646 O O . VAL A 1 220 ? -29.572 -2.324 37.729 1.00 84.62 220 VAL A O 1
ATOM 1649 N N . GLY A 1 221 ? -28.766 -0.311 37.163 1.00 81.19 221 GLY A N 1
ATOM 1650 C CA . GLY A 1 221 ? -28.294 0.050 38.500 1.00 81.19 221 GLY A CA 1
ATOM 1651 C C . GLY A 1 221 ? -29.428 0.127 39.521 1.00 81.19 221 GLY A C 1
ATOM 1652 O O . GLY A 1 221 ? -29.342 -0.506 40.569 1.00 81.19 221 GLY A O 1
ATOM 1653 N N . CYS A 1 222 ? -30.521 0.826 39.198 1.00 82.88 222 CYS A N 1
ATOM 1654 C CA . CYS A 1 222 ? -31.709 0.900 40.050 1.00 82.88 222 CYS A CA 1
ATOM 1655 C C . CYS A 1 222 ? -32.406 -0.460 40.179 1.00 82.88 222 CYS A C 1
ATOM 1657 O O . CYS A 1 222 ? -32.826 -0.817 41.277 1.00 82.88 222 CYS A O 1
ATOM 1659 N N . GLY A 1 223 ? -32.498 -1.233 39.091 1.00 81.81 223 GLY A N 1
ATOM 1660 C CA . GLY A 1 223 ? -33.070 -2.580 39.122 1.00 81.81 223 GLY A CA 1
ATOM 1661 C C . GLY A 1 223 ? -32.276 -3.530 40.019 1.00 81.81 223 GLY A C 1
ATOM 1662 O O . GLY A 1 223 ? -32.853 -4.207 40.865 1.00 81.81 223 GLY A O 1
ATOM 1663 N N . LEU A 1 224 ? -30.945 -3.536 39.892 1.00 80.31 224 LEU A N 1
ATOM 1664 C CA . LEU A 1 224 ? -30.058 -4.331 40.741 1.00 80.31 224 LEU A CA 1
ATOM 1665 C C . LEU A 1 224 ? -30.077 -3.848 42.188 1.00 80.31 224 LEU A C 1
ATOM 1667 O O . LEU A 1 224 ? -30.110 -4.676 43.088 1.00 80.31 224 LEU A O 1
ATOM 1671 N N . PHE A 1 225 ? -30.093 -2.538 42.432 1.00 77.62 225 PHE A N 1
ATOM 1672 C CA . PHE A 1 225 ? -30.221 -2.009 43.786 1.00 77.62 225 PHE A CA 1
ATOM 1673 C C . PHE A 1 225 ? -31.540 -2.453 44.430 1.00 77.62 225 PHE A C 1
ATOM 1675 O O . PHE A 1 225 ? -31.513 -2.999 45.524 1.00 77.62 225 PHE A O 1
ATOM 1682 N N . GLY A 1 226 ? -32.676 -2.320 43.738 1.00 79.12 226 GLY A N 1
ATOM 1683 C CA . GLY A 1 226 ? -33.975 -2.771 44.248 1.00 79.12 226 GLY A CA 1
ATOM 1684 C C . GLY A 1 226 ? -34.050 -4.283 44.493 1.00 79.12 226 GLY A C 1
ATOM 1685 O O . GLY A 1 226 ? -34.646 -4.711 45.474 1.00 79.12 226 GLY A O 1
ATOM 1686 N N . LEU A 1 227 ? -33.409 -5.092 43.640 1.00 78.25 227 LEU A N 1
ATOM 1687 C CA . LEU A 1 227 ? -33.358 -6.552 43.791 1.00 78.25 227 LEU A CA 1
ATOM 1688 C C . LEU A 1 227 ? -32.385 -7.033 44.876 1.00 78.25 227 LEU A C 1
ATOM 1690 O O . LEU A 1 227 ? -32.563 -8.128 45.394 1.00 78.25 227 LEU A O 1
ATOM 1694 N N . LEU A 1 228 ? -31.324 -6.275 45.164 1.00 69.19 228 LEU A N 1
ATOM 1695 C CA . LEU A 1 228 ? -30.234 -6.702 46.050 1.00 69.19 228 LEU A CA 1
ATOM 1696 C C . LEU A 1 228 ? -30.236 -5.993 47.411 1.00 69.19 228 LEU A C 1
ATOM 1698 O O . LEU A 1 228 ? -29.545 -6.452 48.321 1.00 69.19 228 LEU A O 1
ATOM 1702 N N . ALA A 1 229 ? -30.942 -4.868 47.549 1.00 61.84 229 ALA A N 1
ATOM 1703 C CA . ALA A 1 229 ? -31.123 -4.146 48.811 1.00 61.84 229 ALA A CA 1
ATOM 1704 C C . ALA A 1 229 ? -32.326 -4.656 49.632 1.00 61.84 229 ALA A C 1
ATOM 1706 O O . ALA A 1 229 ? -32.602 -4.122 50.710 1.00 61.84 229 ALA A O 1
ATOM 1707 N N . HIS A 1 230 ? -33.038 -5.669 49.135 1.00 55.03 230 HIS A N 1
ATOM 1708 C CA . HIS A 1 230 ? -34.024 -6.476 49.860 1.00 55.03 230 HIS A CA 1
ATOM 1709 C C . HIS A 1 230 ? -33.504 -7.911 49.997 1.00 55.03 230 HIS A C 1
ATOM 1711 O O . HIS A 1 230 ? -33.907 -8.569 50.979 1.00 55.03 230 HIS A O 1
#

Secondary structure (DSSP, 8-state):
----PPPPHHHHHHHHHHHHHHHHHHHHHHHHHHHHHHHHHHHHHHHHHHHHHHHHHHHHHHHHHHHHHHHHHHHHHHHHHHHHHHHHTTT----SPPPPPPPPTT----HHHHHHHHHHHHHHHHTT-S-PPPSS-HHHHHHHHHHHHHHHHHHHHHHHHHHHTTS-HHHHHHHHHHHHHHHHHTTTTHHHHHHHHHHTTT----HHHHHHHHHHHHHHHHHHHHHH--

Radius of gyration: 50.12 Å; chains: 1; bounding box: 93×31×168 Å